Protein AF-A0A2V6E940-F1 (afdb_monomer)

Nearest PDB structures (foldseek):
  8vu3-assembly1_l  TM=6.406E-01  e=5.932E-01  Parathermosynechococcus lividus
  5zgh-assembly1_L  TM=7.128E-01  e=1.485E+00  Cyanidioschyzon merolae strain 10D
  7zqd-assembly1_L  TM=5.543E-01  e=6.857E-01  Chlamydomonas reinhardtii
  7blz-assembly1_L  TM=5.234E-01  e=1.059E+00  Cyanidioschyzon merolae strain 10D

pLDDT: mean 70.52, std 16.36, range [36.19, 97.75]

Structure (mmCIF, N/CA/C/O backbone):
data_AF-A0A2V6E940-F1
#
_entry.id   AF-A0A2V6E940-F1
#
loop_
_atom_site.group_PDB
_atom_site.id
_atom_site.type_symbol
_atom_site.label_atom_id
_atom_site.label_alt_id
_atom_site.label_comp_id
_atom_site.label_asym_id
_atom_site.label_entity_id
_atom_site.label_seq_id
_atom_site.pdbx_PDB_ins_code
_atom_site.Cartn_x
_atom_site.Cartn_y
_atom_site.Cartn_z
_atom_site.occupancy
_atom_site.B_iso_or_equiv
_atom_site.auth_seq_id
_atom_site.auth_comp_id
_atom_site.auth_asym_id
_atom_site.auth_atom_id
_atom_site.pdbx_PDB_model_num
ATOM 1 N N . MET A 1 1 ? 5.715 17.766 -41.470 1.00 53.88 1 MET A N 1
ATOM 2 C CA . MET A 1 1 ? 5.394 18.351 -40.141 1.00 53.88 1 MET A CA 1
ATOM 3 C C . MET A 1 1 ? 4.218 17.684 -39.409 1.00 53.88 1 MET A C 1
ATOM 5 O O . MET A 1 1 ? 4.345 17.467 -38.213 1.00 53.88 1 MET A O 1
ATOM 9 N N . ARG A 1 2 ? 3.107 17.299 -40.069 1.00 53.56 2 ARG A N 1
ATOM 10 C CA . ARG A 1 2 ? 1.956 16.628 -39.408 1.00 53.56 2 ARG A CA 1
ATOM 11 C C . ARG A 1 2 ? 2.288 15.274 -38.747 1.00 53.56 2 ARG A C 1
ATOM 13 O O . ARG A 1 2 ? 1.844 15.034 -37.634 1.00 53.56 2 ARG A O 1
ATOM 20 N N . LYS A 1 3 ? 3.136 14.450 -39.378 1.00 54.91 3 LYS A N 1
ATOM 21 C CA . LYS A 1 3 ? 3.554 13.127 -38.867 1.00 54.91 3 LYS A CA 1
ATOM 22 C C . LYS A 1 3 ? 4.390 13.210 -37.575 1.00 54.91 3 LYS A C 1
ATOM 24 O O . LYS A 1 3 ? 4.180 12.432 -36.661 1.00 54.91 3 LYS A O 1
ATOM 29 N N . CYS A 1 4 ? 5.265 14.213 -37.455 1.00 53.69 4 CYS A N 1
ATOM 30 C CA . CYS A 1 4 ? 6.071 14.439 -36.245 1.00 53.69 4 CYS A CA 1
ATOM 31 C C . CYS A 1 4 ? 5.208 14.928 -35.061 1.00 53.69 4 CYS A C 1
ATOM 33 O O . CYS A 1 4 ? 5.407 14.515 -33.925 1.00 53.69 4 CYS A O 1
ATOM 35 N N . ARG A 1 5 ? 4.175 15.740 -35.338 1.00 56.91 5 ARG A N 1
ATOM 36 C CA . ARG A 1 5 ? 3.211 16.213 -34.328 1.00 56.91 5 ARG A CA 1
ATOM 37 C C . ARG A 1 5 ? 2.299 15.091 -33.809 1.00 56.91 5 ARG A C 1
ATOM 39 O O . ARG A 1 5 ? 1.982 15.081 -32.626 1.00 56.91 5 ARG A O 1
ATOM 46 N N . SER A 1 6 ? 1.906 14.142 -34.664 1.00 65.56 6 SER A N 1
ATOM 47 C CA . SER A 1 6 ? 1.114 12.974 -34.246 1.00 65.56 6 SER A CA 1
ATOM 48 C C . SER A 1 6 ? 1.932 11.934 -33.475 1.00 65.56 6 SER A C 1
ATOM 50 O O . SER A 1 6 ? 1.409 11.324 -32.553 1.00 65.56 6 SER A O 1
ATOM 52 N N . GLU A 1 7 ? 3.207 11.736 -33.822 1.00 66.88 7 GLU A N 1
ATOM 53 C CA . GLU A 1 7 ? 4.133 10.869 -33.070 1.00 66.88 7 GLU A CA 1
ATOM 54 C C . GLU A 1 7 ? 4.393 11.425 -31.664 1.00 66.88 7 GLU A C 1
ATOM 56 O O . GLU A 1 7 ? 4.220 10.718 -30.675 1.00 66.88 7 GLU A O 1
ATOM 61 N N . PHE A 1 8 ? 4.706 12.720 -31.563 1.00 69.50 8 PHE 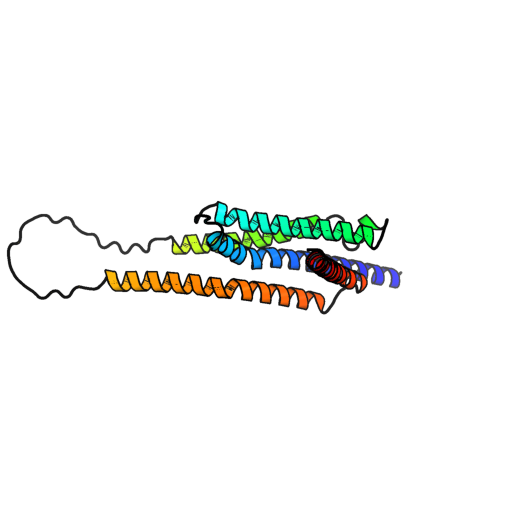A N 1
ATOM 62 C CA . PHE A 1 8 ? 4.928 13.392 -30.283 1.00 69.50 8 PHE A CA 1
ATOM 63 C C . PHE A 1 8 ? 3.680 13.380 -29.385 1.00 69.50 8 PHE A C 1
ATOM 65 O O . PHE A 1 8 ? 3.773 13.053 -28.206 1.00 69.50 8 PHE A O 1
ATOM 72 N N . GLY A 1 9 ? 2.499 13.661 -29.950 1.00 68.19 9 GLY A N 1
ATOM 73 C CA . GLY A 1 9 ? 1.236 13.609 -29.207 1.00 68.19 9 GLY A CA 1
ATOM 74 C C . GLY A 1 9 ? 0.896 12.208 -28.688 1.00 68.19 9 GLY A C 1
ATOM 75 O O . GLY A 1 9 ? 0.447 12.070 -27.554 1.00 68.19 9 GLY A O 1
ATOM 76 N N . ARG A 1 10 ? 1.168 11.160 -29.479 1.00 64.19 10 ARG A N 1
ATOM 77 C CA . ARG A 1 10 ? 1.011 9.766 -29.034 1.00 64.19 10 ARG A CA 1
ATOM 78 C C . ARG A 1 10 ? 1.988 9.404 -27.921 1.00 64.19 10 ARG A C 1
ATOM 80 O O . ARG A 1 10 ? 1.587 8.734 -26.978 1.00 64.19 10 ARG A O 1
ATOM 87 N N . LYS A 1 11 ? 3.233 9.879 -28.006 1.00 62.44 11 LYS A N 1
ATOM 88 C CA . LYS A 1 11 ? 4.261 9.622 -26.994 1.00 62.44 11 LYS A CA 1
ATOM 89 C C . LYS A 1 11 ? 3.909 10.268 -25.651 1.00 62.44 11 LYS A C 1
ATOM 91 O O . LYS A 1 11 ? 3.929 9.578 -24.643 1.00 62.44 11 LYS A O 1
ATOM 96 N N . ILE A 1 12 ? 3.497 11.540 -25.644 1.00 65.31 12 ILE A N 1
ATOM 97 C CA . ILE A 1 12 ? 3.041 12.212 -24.413 1.00 65.31 12 ILE A CA 1
ATOM 98 C C . ILE A 1 12 ? 1.833 11.495 -23.813 1.00 65.31 12 ILE A C 1
ATOM 100 O O . ILE A 1 12 ? 1.823 11.213 -22.622 1.00 65.31 12 ILE A O 1
ATOM 104 N N . PHE A 1 13 ? 0.838 11.153 -24.633 1.00 64.06 13 PHE A N 1
ATOM 105 C CA . PHE A 1 13 ? -0.342 10.446 -24.145 1.00 64.06 13 PHE A CA 1
ATOM 106 C C . PHE A 1 13 ? 0.001 9.071 -23.547 1.00 64.06 13 PHE A C 1
ATOM 108 O O . PHE A 1 13 ? -0.574 8.694 -22.531 1.00 64.06 13 PHE A O 1
ATOM 115 N N . SER A 1 14 ? 0.952 8.345 -24.143 1.00 60.09 14 SER A N 1
ATOM 116 C CA . SER A 1 14 ? 1.435 7.058 -23.629 1.00 60.09 14 SER A CA 1
ATOM 117 C C . SER A 1 14 ? 2.141 7.204 -22.279 1.00 60.09 14 SER A C 1
ATOM 119 O O . SER A 1 14 ? 1.769 6.516 -21.333 1.00 60.09 14 SER A O 1
ATOM 121 N N . ILE A 1 15 ? 3.083 8.148 -22.170 1.00 61.41 15 ILE A N 1
ATOM 122 C CA . ILE A 1 15 ? 3.846 8.419 -20.940 1.00 61.41 15 ILE A CA 1
ATOM 123 C C . ILE A 1 15 ? 2.903 8.837 -19.810 1.00 61.41 15 ILE A C 1
ATOM 125 O O . ILE A 1 15 ? 2.916 8.253 -18.732 1.00 61.41 15 ILE A O 1
ATOM 129 N N . SER A 1 16 ? 2.006 9.795 -20.070 1.00 61.38 16 SER A N 1
ATOM 130 C CA . SER A 1 16 ? 1.040 10.243 -19.064 1.00 61.38 16 SER A CA 1
ATOM 131 C C . SER A 1 16 ? 0.128 9.112 -18.601 1.00 61.38 16 SER A C 1
ATOM 133 O O . SER A 1 16 ? -0.222 9.048 -17.428 1.00 61.38 16 SER A O 1
ATOM 135 N N . ARG A 1 17 ? -0.265 8.203 -19.500 1.00 62.94 17 ARG A N 1
ATOM 136 C CA . ARG A 1 17 ? -1.082 7.050 -19.119 1.00 62.94 17 ARG A CA 1
ATOM 137 C C . ARG A 1 17 ? -0.317 6.022 -18.291 1.00 62.94 17 ARG A C 1
ATOM 139 O O . ARG A 1 17 ? -0.945 5.444 -17.409 1.00 62.94 17 ARG A O 1
ATOM 146 N N . ALA A 1 18 ? 0.965 5.795 -18.564 1.00 64.12 18 ALA A N 1
ATOM 147 C CA . ALA A 1 18 ? 1.796 4.880 -17.786 1.00 64.12 18 ALA A CA 1
ATOM 148 C C . ALA A 1 18 ? 1.941 5.390 -16.345 1.00 64.12 18 ALA A C 1
ATOM 150 O O . ALA A 1 18 ? 1.466 4.719 -15.433 1.00 64.12 18 ALA A O 1
ATOM 151 N N . ILE A 1 19 ? 2.392 6.640 -16.181 1.00 68.06 19 ILE A N 1
ATOM 152 C CA . ILE A 1 19 ? 2.565 7.306 -14.876 1.00 68.06 19 ILE A CA 1
ATOM 153 C C . ILE A 1 19 ? 1.259 7.314 -14.068 1.00 68.06 19 ILE A C 1
ATOM 155 O O . ILE A 1 19 ? 1.231 7.017 -12.881 1.00 68.06 19 ILE A O 1
ATOM 159 N N . ILE A 1 20 ? 0.121 7.626 -14.698 1.00 69.31 20 ILE A N 1
ATOM 160 C CA . ILE A 1 20 ? -1.170 7.638 -13.986 1.00 69.31 20 ILE A CA 1
ATOM 161 C C . ILE A 1 20 ? -1.561 6.234 -13.504 1.00 69.31 20 ILE A C 1
ATOM 163 O O . ILE A 1 20 ? -2.214 6.092 -12.468 1.00 69.31 20 ILE A O 1
ATOM 167 N N . THR A 1 21 ? -1.205 5.199 -14.262 1.00 72.81 21 THR A N 1
ATOM 168 C CA . THR A 1 21 ? -1.607 3.823 -13.961 1.00 72.81 21 THR A CA 1
ATOM 169 C C . THR A 1 21 ? -0.769 3.233 -12.825 1.00 72.81 21 THR A C 1
ATOM 171 O O . THR A 1 21 ? -1.349 2.619 -11.927 1.00 72.81 21 THR A O 1
ATOM 174 N N . THR A 1 22 ? 0.548 3.464 -12.820 1.00 75.00 22 THR A N 1
ATOM 175 C CA . THR A 1 22 ? 1.480 3.017 -11.765 1.00 75.00 22 THR A CA 1
ATOM 176 C C . THR A 1 22 ? 1.188 3.712 -10.437 1.00 75.00 22 THR A C 1
ATOM 178 O O . THR A 1 22 ? 0.908 3.043 -9.438 1.00 75.00 22 THR A O 1
ATOM 181 N N . VAL A 1 23 ? 1.039 5.040 -10.465 1.00 81.75 23 VAL A N 1
ATOM 182 C CA . VAL A 1 23 ? 0.648 5.846 -9.300 1.00 81.75 23 VAL A CA 1
ATOM 183 C C . VAL A 1 23 ? -0.659 5.334 -8.699 1.00 81.75 23 VAL A C 1
ATOM 185 O O . VAL A 1 23 ? -0.780 5.190 -7.481 1.00 81.75 23 VAL A O 1
ATOM 188 N N . PHE A 1 24 ? -1.659 5.018 -9.524 1.00 84.44 24 PHE A N 1
ATOM 189 C CA . PHE A 1 24 ? -2.925 4.494 -9.014 1.00 84.44 24 PHE A CA 1
ATOM 190 C C . PHE A 1 24 ? -2.777 3.080 -8.430 1.00 84.44 24 PHE A C 1
ATOM 192 O O . PHE A 1 24 ? -3.409 2.777 -7.416 1.00 84.44 24 PHE A O 1
ATOM 199 N N . ALA A 1 25 ? -1.937 2.225 -9.020 1.00 86.00 25 ALA A N 1
ATOM 200 C CA . ALA A 1 25 ? -1.650 0.893 -8.492 1.00 86.00 25 ALA A CA 1
ATOM 201 C C . ALA A 1 25 ? -1.008 0.954 -7.101 1.00 86.00 25 ALA A C 1
ATOM 203 O O . ALA A 1 25 ? -1.502 0.304 -6.176 1.00 86.00 25 ALA A O 1
ATOM 204 N N . HIS A 1 26 ? 0.001 1.806 -6.919 1.00 89.69 26 HIS A N 1
ATOM 205 C CA . HIS A 1 26 ? 0.641 2.037 -5.625 1.00 89.69 26 HIS A CA 1
ATOM 206 C C . HIS A 1 26 ? -0.310 2.661 -4.598 1.00 89.69 26 HIS A C 1
ATOM 208 O O . HIS A 1 26 ? -0.365 2.232 -3.441 1.00 89.69 26 HIS A O 1
ATOM 214 N N . GLY A 1 27 ? -1.147 3.607 -5.024 1.00 92.75 27 GLY A N 1
ATOM 215 C CA . GLY A 1 27 ? -2.193 4.178 -4.176 1.00 92.75 27 GLY A CA 1
ATOM 216 C C . GLY A 1 27 ? -3.204 3.127 -3.708 1.00 92.75 27 GLY A C 1
ATOM 217 O O . GLY A 1 27 ? -3.540 3.067 -2.522 1.00 92.75 27 GLY A O 1
ATOM 218 N N . ALA A 1 28 ? -3.652 2.250 -4.612 1.00 89.62 28 ALA A N 1
ATOM 219 C CA . ALA A 1 28 ? -4.548 1.140 -4.297 1.00 89.62 28 ALA A CA 1
ATOM 220 C C . ALA A 1 28 ? -3.881 0.101 -3.382 1.00 89.62 28 ALA A C 1
ATOM 222 O O . ALA A 1 28 ? -4.521 -0.365 -2.439 1.00 89.62 28 ALA A O 1
ATOM 223 N N . PHE A 1 29 ? -2.602 -0.216 -3.606 1.00 91.06 29 PHE A N 1
ATOM 224 C CA . PHE A 1 29 ? -1.786 -1.056 -2.725 1.00 91.06 29 PHE A CA 1
ATOM 225 C C . PHE A 1 29 ? -1.789 -0.512 -1.293 1.00 91.06 29 PHE A C 1
ATOM 227 O O . PHE A 1 29 ? -2.167 -1.221 -0.355 1.00 91.06 29 PHE A O 1
ATOM 234 N N . GLY A 1 30 ? -1.457 0.772 -1.128 1.00 93.38 30 GLY A N 1
ATOM 235 C CA . GLY A 1 30 ? -1.446 1.416 0.180 1.00 93.38 30 GLY A CA 1
ATOM 236 C C . GLY A 1 30 ? -2.827 1.451 0.836 1.00 93.38 30 GLY A C 1
ATOM 237 O O . GLY A 1 30 ? -2.975 1.104 2.009 1.00 93.38 30 GLY A O 1
ATOM 238 N N . PHE A 1 31 ? -3.861 1.824 0.081 1.00 94.12 31 PHE A N 1
ATOM 239 C CA . PHE A 1 31 ? -5.222 1.943 0.600 1.00 94.12 31 PHE A CA 1
ATOM 240 C C . PHE A 1 31 ? -5.821 0.592 1.009 1.00 94.12 31 PHE A C 1
ATOM 242 O O . PHE A 1 31 ? -6.327 0.450 2.122 1.00 94.12 31 PHE A O 1
ATOM 249 N N . LEU A 1 32 ? -5.756 -0.417 0.139 1.00 90.38 32 LEU A N 1
ATOM 250 C CA . LEU A 1 32 ? -6.413 -1.705 0.368 1.00 90.38 32 LEU A CA 1
ATOM 251 C C . LEU A 1 32 ? -5.712 -2.537 1.447 1.00 90.38 32 LEU A C 1
ATOM 253 O O . LEU A 1 32 ? -6.389 -3.239 2.201 1.00 90.38 32 LEU A O 1
ATOM 257 N N . LEU A 1 33 ? -4.380 -2.453 1.558 1.00 90.19 33 LEU A N 1
ATOM 258 C CA . LEU A 1 33 ? -3.619 -3.301 2.480 1.00 90.19 33 LEU A CA 1
ATOM 259 C C . LEU A 1 33 ? -3.383 -2.690 3.867 1.00 90.19 33 LEU A C 1
ATOM 261 O O . LEU A 1 33 ? -3.118 -3.434 4.813 1.00 90.19 33 LEU A O 1
ATOM 265 N N . ALA A 1 34 ? -3.550 -1.378 4.055 1.00 92.62 34 ALA A N 1
ATOM 266 C CA . ALA A 1 34 ? -3.302 -0.749 5.357 1.00 92.62 34 ALA A CA 1
ATOM 267 C C . ALA A 1 34 ? -4.206 -1.293 6.476 1.00 92.62 34 ALA A C 1
ATOM 269 O O . ALA A 1 34 ? -3.735 -1.563 7.585 1.00 92.62 34 ALA A O 1
ATOM 270 N N . PHE A 1 35 ? -5.498 -1.498 6.200 1.00 90.12 35 PHE A N 1
ATOM 271 C CA . PHE A 1 35 ? -6.427 -2.068 7.179 1.00 90.12 35 PHE A CA 1
ATOM 272 C C . PHE A 1 35 ? -6.096 -3.519 7.563 1.00 90.12 35 PHE A C 1
ATOM 274 O O . PHE A 1 35 ? -5.975 -3.794 8.761 1.00 90.12 35 PHE A O 1
ATOM 281 N N . PRO A 1 36 ? -5.923 -4.464 6.621 1.00 87.81 36 PRO A N 1
ATOM 282 C CA . PRO A 1 36 ? -5.628 -5.836 7.002 1.00 87.81 36 PRO A CA 1
ATOM 283 C C . PRO A 1 36 ? -4.244 -5.993 7.650 1.00 87.81 36 PRO A C 1
ATOM 285 O O . PRO A 1 36 ? -4.117 -6.791 8.577 1.00 87.81 36 PRO A O 1
ATOM 288 N N . ILE A 1 37 ? -3.235 -5.202 7.256 1.00 88.75 37 ILE A N 1
ATOM 289 C CA . ILE A 1 37 ? -1.936 -5.167 7.953 1.00 88.75 37 ILE A CA 1
ATOM 290 C C . ILE A 1 37 ? -2.124 -4.702 9.400 1.00 88.75 37 ILE A C 1
ATOM 292 O O . ILE A 1 37 ? -1.605 -5.328 10.326 1.00 88.75 37 ILE A O 1
ATOM 296 N N . ARG A 1 38 ? -2.911 -3.642 9.626 1.00 88.94 38 ARG A N 1
ATOM 297 C CA . ARG A 1 38 ? -3.250 -3.178 10.978 1.00 88.94 38 ARG A CA 1
ATOM 298 C C . ARG A 1 38 ? -3.894 -4.271 11.818 1.00 88.94 38 ARG A C 1
ATOM 300 O O . ARG A 1 38 ? -3.523 -4.453 12.975 1.00 88.94 38 ARG A O 1
ATOM 307 N N . GLU A 1 39 ? -4.858 -4.982 11.253 1.00 87.25 39 GLU A N 1
ATOM 308 C CA . GLU A 1 39 ? -5.543 -6.063 11.952 1.00 87.25 39 GLU A CA 1
ATOM 309 C C . GLU A 1 39 ? -4.588 -7.220 12.277 1.00 87.25 39 GLU A C 1
ATOM 311 O O . GLU A 1 39 ? -4.613 -7.748 13.389 1.00 87.25 39 GLU A O 1
ATOM 316 N N . LEU A 1 40 ? -3.698 -7.577 11.347 1.00 85.19 40 LEU A N 1
ATOM 317 C CA . LEU A 1 40 ? -2.673 -8.595 11.565 1.00 85.19 40 LEU A CA 1
ATOM 318 C C . LEU A 1 40 ? -1.750 -8.214 12.729 1.00 85.19 40 LEU A C 1
ATOM 320 O O . LEU A 1 40 ? -1.511 -9.027 13.623 1.00 85.19 40 LEU A O 1
ATOM 324 N N . LEU A 1 41 ? -1.295 -6.961 12.769 1.00 87.06 41 LEU A N 1
ATOM 325 C CA . LEU A 1 41 ? -0.472 -6.447 13.862 1.00 87.06 41 LEU A CA 1
ATOM 326 C C . LEU A 1 41 ? -1.208 -6.531 15.206 1.00 87.06 41 LEU A C 1
ATOM 328 O O . LEU A 1 41 ? -0.658 -7.048 16.181 1.00 87.06 41 LEU A O 1
ATOM 332 N N . LEU A 1 42 ? -2.467 -6.098 15.265 1.00 85.19 42 LEU A N 1
ATOM 333 C CA . LEU A 1 42 ? -3.264 -6.177 16.493 1.00 85.19 42 LEU A CA 1
ATOM 334 C C . LEU A 1 42 ? -3.487 -7.625 16.966 1.00 85.19 42 LEU A C 1
ATOM 336 O O . LEU A 1 42 ? -3.585 -7.857 18.170 1.00 85.19 42 LEU A O 1
ATOM 340 N N . ARG A 1 43 ? -3.553 -8.594 16.044 1.00 80.00 43 ARG A N 1
ATOM 341 C CA . ARG A 1 43 ? -3.775 -10.015 16.361 1.00 80.00 43 ARG A CA 1
ATOM 342 C C . ARG A 1 43 ? -2.515 -10.753 16.792 1.00 80.00 43 ARG A C 1
ATOM 344 O O . ARG A 1 43 ? -2.577 -11.537 17.732 1.00 80.00 43 ARG A O 1
ATOM 351 N N . PHE A 1 44 ? -1.401 -10.533 16.100 1.00 77.75 44 PHE A N 1
ATOM 352 C CA . PHE A 1 44 ? -0.210 -11.377 16.238 1.00 77.75 44 PHE A CA 1
ATOM 353 C C . PHE A 1 44 ? 0.929 -10.721 17.010 1.00 77.75 44 PHE A C 1
ATOM 355 O O . PHE A 1 44 ? 1.707 -11.421 17.648 1.00 77.75 44 PHE A O 1
ATOM 362 N N . SER A 1 45 ? 1.033 -9.390 16.987 1.00 73.38 45 SER A N 1
ATOM 363 C CA . SER A 1 45 ? 2.182 -8.686 17.579 1.00 73.38 45 SER A CA 1
ATOM 364 C C . SER A 1 45 ? 1.915 -8.110 18.974 1.00 73.38 45 SER A C 1
ATOM 366 O O . SER A 1 45 ? 2.765 -7.427 19.536 1.00 73.38 45 SER A O 1
ATOM 368 N N . GLY A 1 46 ? 0.735 -8.370 19.554 1.00 73.19 46 GLY A N 1
ATOM 369 C CA . GLY A 1 46 ? 0.371 -7.895 20.898 1.00 73.19 46 GLY A CA 1
ATOM 370 C C . GLY A 1 46 ? 0.258 -6.369 21.017 1.00 73.19 46 GLY A C 1
ATOM 371 O O . GLY A 1 46 ? 0.205 -5.827 22.123 1.00 73.19 46 GLY A O 1
ATOM 372 N N . ILE A 1 47 ? 0.228 -5.660 19.886 1.00 82.00 47 ILE A N 1
ATOM 373 C CA . ILE A 1 47 ? 0.170 -4.202 19.847 1.00 82.00 47 ILE A CA 1
ATOM 374 C C . ILE A 1 47 ? -1.186 -3.742 20.367 1.00 82.00 47 ILE A C 1
ATOM 376 O O . ILE A 1 47 ? -2.242 -4.151 19.888 1.00 82.00 47 ILE A O 1
ATOM 380 N N . ARG A 1 48 ? -1.158 -2.863 21.370 1.00 78.81 48 ARG A N 1
ATOM 381 C CA . ARG A 1 48 ? -2.378 -2.290 21.942 1.00 78.81 48 ARG A CA 1
ATOM 382 C C . ARG A 1 48 ? -3.015 -1.300 20.968 1.00 78.81 48 ARG A C 1
ATOM 384 O O . ARG A 1 48 ? -2.331 -0.636 20.186 1.00 78.81 48 ARG A O 1
ATOM 391 N N . ARG A 1 49 ? -4.340 -1.151 21.063 1.00 78.94 49 ARG A N 1
ATOM 392 C CA . ARG A 1 49 ? -5.084 -0.103 20.352 1.00 78.94 49 ARG A CA 1
ATOM 393 C C . ARG A 1 49 ? -4.560 1.264 20.805 1.00 78.94 49 ARG A C 1
ATOM 395 O O . ARG A 1 49 ? -4.734 1.648 21.954 1.00 78.94 49 ARG A O 1
ATOM 402 N N . GLY A 1 50 ? -3.865 1.953 19.906 1.00 83.62 50 GLY A N 1
ATOM 403 C CA . GLY A 1 50 ? -3.154 3.205 20.172 1.00 83.62 50 GLY A CA 1
ATOM 404 C C . GLY A 1 50 ? -2.453 3.716 18.914 1.00 83.62 50 GLY A C 1
ATOM 405 O O . GLY A 1 50 ? -2.620 3.137 17.840 1.00 83.62 50 GLY A O 1
ATOM 406 N N . VAL A 1 51 ? -1.654 4.779 19.032 1.00 88.06 51 VAL A N 1
ATOM 407 C CA . VAL A 1 51 ? -0.996 5.448 17.886 1.00 88.06 51 VAL A CA 1
ATOM 408 C C . VAL A 1 51 ? -0.172 4.470 17.036 1.00 88.06 51 VAL A C 1
ATOM 410 O O . VAL A 1 51 ? -0.266 4.483 15.812 1.00 88.06 51 VAL A O 1
ATOM 413 N N . TRP A 1 52 ? 0.538 3.539 17.675 1.00 89.25 52 TRP A N 1
ATOM 414 C CA . TRP A 1 52 ? 1.344 2.517 16.995 1.00 89.25 52 TRP A CA 1
ATOM 415 C C . TRP A 1 52 ? 0.533 1.565 16.112 1.00 89.25 52 TRP A C 1
ATOM 417 O O . TRP A 1 52 ? 1.032 1.118 15.084 1.00 89.25 52 TRP A O 1
ATOM 427 N N . SER A 1 53 ? -0.740 1.323 16.445 1.00 88.69 53 SER A N 1
ATOM 428 C CA . SER A 1 53 ? -1.633 0.536 15.584 1.00 88.69 53 SER A CA 1
ATOM 429 C C . SER A 1 53 ? -1.955 1.238 14.261 1.00 88.69 53 SER A C 1
ATOM 431 O O . SER A 1 53 ? -2.404 0.587 13.329 1.00 88.69 53 SER A O 1
ATOM 433 N N . PHE A 1 54 ? -1.749 2.552 14.164 1.00 91.19 54 PHE A N 1
ATOM 434 C CA . PHE A 1 54 ? -1.961 3.324 12.938 1.00 91.19 54 PHE A CA 1
ATOM 435 C C . PHE A 1 54 ? -0.645 3.631 12.219 1.00 91.19 54 PHE A C 1
ATOM 437 O O . PHE A 1 54 ? -0.609 3.604 10.995 1.00 91.19 54 PHE A O 1
ATOM 444 N N . ALA A 1 55 ? 0.436 3.873 12.965 1.00 93.62 55 ALA A N 1
ATOM 445 C CA . ALA A 1 55 ? 1.734 4.220 12.391 1.00 93.62 55 ALA A CA 1
ATOM 446 C C . ALA A 1 55 ? 2.427 3.036 11.693 1.00 93.62 55 ALA A C 1
ATOM 448 O O . ALA A 1 55 ? 3.004 3.201 10.622 1.00 93.62 55 ALA A O 1
ATOM 449 N N . LEU A 1 56 ? 2.365 1.833 12.272 1.00 93.19 56 LEU A N 1
ATOM 450 C CA . LEU A 1 56 ? 3.100 0.678 11.745 1.00 93.19 56 LEU A CA 1
ATOM 451 C C . LEU A 1 56 ? 2.598 0.158 10.390 1.00 93.19 56 LEU A C 1
ATOM 453 O O . LEU A 1 56 ? 3.445 -0.131 9.552 1.00 93.19 56 LEU A O 1
ATOM 457 N N . PRO A 1 57 ? 1.283 0.066 10.113 1.00 93.94 57 PRO A N 1
ATOM 458 C CA . PRO A 1 57 ? 0.806 -0.292 8.777 1.00 93.94 57 PRO A CA 1
ATOM 459 C C . PRO A 1 57 ? 1.328 0.649 7.690 1.00 93.94 57 PRO A C 1
ATOM 461 O O . PRO A 1 57 ? 1.775 0.188 6.647 1.00 93.94 57 PRO A O 1
ATOM 464 N N . VAL A 1 58 ? 1.321 1.957 7.967 1.00 96.81 58 VAL A N 1
ATOM 465 C CA . VAL A 1 58 ? 1.833 2.992 7.057 1.00 96.81 58 VAL A CA 1
ATOM 466 C C . VAL A 1 58 ? 3.335 2.810 6.829 1.00 96.81 58 VAL A C 1
ATOM 468 O O . VAL A 1 58 ? 3.787 2.810 5.689 1.00 96.81 58 VAL A O 1
ATOM 471 N N . ALA A 1 59 ? 4.103 2.587 7.900 1.00 96.31 59 ALA A N 1
ATOM 472 C CA . ALA A 1 59 ? 5.542 2.356 7.808 1.00 96.31 59 ALA A CA 1
ATOM 473 C C . ALA A 1 59 ? 5.887 1.078 7.024 1.00 96.31 59 ALA A C 1
ATOM 475 O O . ALA A 1 59 ? 6.797 1.098 6.202 1.00 96.31 59 ALA A O 1
ATOM 476 N N . ILE A 1 60 ? 5.151 -0.018 7.246 1.00 93.69 60 ILE A N 1
ATOM 477 C CA . ILE A 1 60 ? 5.339 -1.283 6.522 1.00 93.69 60 ILE A CA 1
ATOM 478 C C . ILE A 1 60 ? 5.039 -1.098 5.035 1.00 93.69 60 ILE A C 1
ATOM 480 O O . ILE A 1 60 ? 5.831 -1.530 4.206 1.00 93.69 60 ILE A O 1
ATOM 484 N N . ILE A 1 61 ? 3.929 -0.444 4.688 1.00 95.88 61 ILE A N 1
ATOM 485 C CA . ILE A 1 61 ? 3.562 -0.186 3.289 1.00 95.88 61 ILE A CA 1
ATOM 486 C C . ILE A 1 61 ? 4.625 0.656 2.593 1.00 95.88 61 ILE A C 1
ATOM 488 O O . ILE A 1 61 ? 5.058 0.295 1.503 1.00 95.88 61 ILE A O 1
ATOM 492 N N . LEU A 1 62 ? 5.073 1.740 3.232 1.00 95.44 62 LEU A N 1
ATOM 493 C CA . LEU A 1 62 ? 6.111 2.600 2.673 1.00 95.44 62 LEU A CA 1
ATOM 494 C C . LEU A 1 62 ? 7.431 1.838 2.487 1.00 95.44 62 LEU A C 1
ATOM 496 O O . LEU A 1 62 ? 8.068 1.970 1.449 1.00 95.44 62 LEU A O 1
ATOM 500 N N . ALA A 1 63 ? 7.818 1.010 3.461 1.00 94.00 63 ALA A N 1
ATOM 501 C CA . ALA A 1 63 ? 9.021 0.190 3.363 1.00 94.00 63 ALA A CA 1
ATOM 502 C C . ALA A 1 63 ? 8.924 -0.841 2.229 1.00 94.00 63 ALA A C 1
ATOM 504 O O . ALA A 1 63 ? 9.861 -0.971 1.451 1.00 94.00 63 ALA A O 1
ATOM 505 N N . VAL A 1 64 ? 7.794 -1.545 2.104 1.00 90.88 64 VAL A N 1
ATOM 506 C CA . VAL A 1 64 ? 7.583 -2.533 1.033 1.00 90.88 64 VAL A CA 1
ATOM 507 C C . VAL A 1 64 ? 7.560 -1.862 -0.340 1.00 90.88 64 VAL A C 1
ATOM 509 O O . VAL A 1 64 ? 8.186 -2.381 -1.258 1.00 90.88 64 VAL A O 1
ATOM 512 N N . SER A 1 65 ? 6.902 -0.705 -0.471 1.00 92.50 65 SER A N 1
ATOM 513 C CA . SER A 1 65 ? 6.904 0.085 -1.708 1.00 92.50 65 SER A CA 1
ATOM 514 C C . SER A 1 65 ? 8.321 0.530 -2.073 1.00 92.50 65 SER A C 1
ATOM 516 O O . SER A 1 65 ? 8.770 0.248 -3.173 1.00 92.50 65 SER A O 1
ATOM 518 N N . GLY A 1 66 ? 9.089 1.096 -1.137 1.00 89.56 66 GLY A N 1
ATOM 519 C CA . GLY A 1 66 ? 10.482 1.468 -1.409 1.00 89.56 66 GLY A CA 1
ATOM 520 C C . GLY A 1 66 ? 11.387 0.273 -1.729 1.00 89.56 66 GLY A C 1
ATOM 521 O O . GLY A 1 66 ? 12.267 0.373 -2.580 1.00 89.56 66 GLY A O 1
ATOM 522 N N . CYS A 1 67 ? 11.172 -0.883 -1.093 1.00 87.81 67 CYS A N 1
ATOM 523 C CA . CYS A 1 67 ? 11.879 -2.110 -1.459 1.00 87.81 67 CYS A CA 1
ATOM 524 C C . CYS A 1 67 ? 11.552 -2.554 -2.887 1.00 87.81 67 CYS A C 1
ATOM 526 O O . CYS A 1 67 ? 12.457 -3.017 -3.573 1.00 87.81 67 CY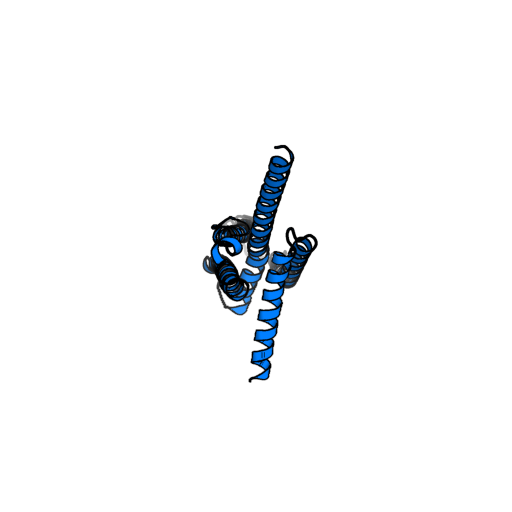S A O 1
ATOM 528 N N . PHE A 1 68 ? 10.298 -2.426 -3.328 1.00 84.62 68 PHE A N 1
ATOM 529 C CA . PHE A 1 68 ? 9.900 -2.754 -4.695 1.00 84.62 68 PHE A CA 1
ATOM 530 C C . PHE A 1 68 ? 10.669 -1.899 -5.710 1.00 84.62 68 PHE A C 1
ATOM 532 O O . PHE A 1 68 ? 11.362 -2.471 -6.549 1.00 84.62 68 PHE A O 1
ATOM 539 N N . GLU A 1 69 ? 10.685 -0.576 -5.526 1.00 86.56 69 GLU A N 1
ATOM 540 C CA . GLU A 1 69 ? 11.432 0.363 -6.382 1.00 86.56 69 GLU A CA 1
ATOM 541 C C . GLU A 1 69 ? 12.935 0.051 -6.435 1.00 86.56 69 GLU A C 1
ATOM 543 O O . GLU A 1 69 ? 13.574 0.071 -7.487 1.00 86.56 69 GLU A O 1
ATOM 548 N N . ILE A 1 70 ? 13.534 -0.296 -5.290 1.00 85.12 70 ILE A N 1
ATOM 549 C CA . ILE A 1 70 ? 14.950 -0.678 -5.238 1.00 85.12 70 ILE A CA 1
ATOM 550 C C . ILE A 1 70 ? 15.190 -1.967 -6.029 1.00 85.12 70 ILE A C 1
ATOM 552 O O . ILE A 1 70 ? 16.159 -2.047 -6.784 1.00 85.12 70 ILE A O 1
ATOM 556 N N . ILE A 1 71 ? 14.342 -2.985 -5.871 1.00 82.25 71 ILE A N 1
ATOM 557 C CA . ILE A 1 71 ? 14.507 -4.254 -6.592 1.00 82.25 71 ILE A CA 1
ATOM 558 C C . ILE A 1 71 ? 14.315 -4.029 -8.093 1.00 82.25 71 ILE A C 1
ATOM 560 O O . ILE A 1 71 ? 15.109 -4.543 -8.881 1.00 82.25 71 ILE A O 1
ATOM 564 N N . GLU A 1 72 ? 13.317 -3.243 -8.492 1.00 78.25 72 GLU A N 1
ATOM 565 C CA . GLU A 1 72 ? 13.120 -2.857 -9.886 1.00 78.25 72 GLU A CA 1
ATOM 566 C C . GLU A 1 72 ? 14.356 -2.151 -10.438 1.00 78.25 72 GLU A C 1
ATOM 568 O O . GLU A 1 72 ? 14.838 -2.512 -11.515 1.00 78.25 72 GLU A O 1
ATOM 573 N N . SER A 1 73 ? 14.962 -1.260 -9.646 1.00 77.69 73 SER A N 1
ATOM 574 C CA . SER A 1 73 ? 16.172 -0.563 -10.067 1.00 77.69 73 SER A CA 1
ATOM 575 C C . SER A 1 73 ? 17.360 -1.491 -10.330 1.00 77.69 73 SER A C 1
ATOM 577 O O . SER A 1 73 ? 18.060 -1.356 -11.337 1.00 77.69 73 SER A O 1
ATOM 579 N N . ILE A 1 74 ? 17.532 -2.500 -9.475 1.00 80.00 74 ILE A N 1
ATOM 580 C CA . ILE A 1 74 ? 18.575 -3.520 -9.611 1.00 80.00 74 ILE A CA 1
ATOM 581 C C . ILE A 1 74 ? 18.304 -4.399 -10.838 1.00 80.00 74 ILE A C 1
ATOM 583 O O . ILE A 1 74 ? 19.219 -4.698 -11.608 1.00 80.00 74 ILE A O 1
ATOM 587 N N . VAL A 1 75 ? 17.054 -4.821 -11.049 1.00 76.88 75 VAL A N 1
ATOM 588 C CA . VAL A 1 75 ? 16.686 -5.663 -12.197 1.00 76.88 75 VAL A CA 1
ATOM 589 C C . VAL A 1 75 ? 16.855 -4.905 -13.512 1.00 76.88 75 VAL A C 1
ATOM 591 O O . VAL A 1 75 ? 17.391 -5.473 -14.467 1.00 76.88 75 VAL A O 1
ATOM 594 N N . ALA A 1 76 ? 16.474 -3.630 -13.560 1.00 75.12 76 ALA A N 1
ATOM 595 C CA . ALA A 1 76 ? 16.686 -2.775 -14.721 1.00 75.12 76 ALA A CA 1
ATOM 596 C C . ALA A 1 76 ? 18.178 -2.667 -15.084 1.00 75.12 76 ALA A C 1
ATOM 598 O O . ALA A 1 76 ? 18.536 -2.806 -16.257 1.00 75.12 76 ALA A O 1
ATOM 599 N N . GLU A 1 77 ? 19.064 -2.503 -14.093 1.00 77.06 77 GLU A N 1
ATOM 600 C CA . GLU A 1 77 ? 20.514 -2.445 -14.320 1.00 77.06 77 GLU A CA 1
ATOM 601 C C . GLU A 1 77 ? 21.089 -3.772 -14.849 1.00 77.06 77 GLU A C 1
ATOM 603 O O . GLU A 1 77 ? 21.946 -3.765 -15.735 1.00 77.06 77 GLU A O 1
ATOM 608 N N . ILE A 1 78 ? 20.581 -4.913 -14.371 1.00 77.75 78 ILE A N 1
ATOM 609 C CA . ILE A 1 78 ? 21.009 -6.245 -14.826 1.00 77.75 78 ILE A CA 1
ATOM 610 C C . ILE A 1 78 ? 20.537 -6.529 -16.259 1.00 77.75 78 ILE A C 1
ATOM 612 O O . ILE A 1 78 ? 21.298 -7.065 -17.069 1.00 77.75 78 ILE A O 1
ATOM 616 N N . VAL A 1 79 ? 19.277 -6.214 -16.577 1.00 71.88 79 VAL A N 1
ATOM 617 C CA . VAL A 1 79 ? 18.655 -6.590 -17.858 1.00 71.88 79 VAL A CA 1
ATOM 618 C C . VAL A 1 79 ? 19.016 -5.614 -18.981 1.00 71.88 79 VAL A C 1
ATOM 620 O O . VAL A 1 79 ? 19.155 -6.031 -20.134 1.00 71.88 79 VAL A O 1
ATOM 623 N N . ALA A 1 80 ? 19.216 -4.331 -18.668 1.00 70.06 80 ALA A N 1
ATOM 624 C CA . ALA A 1 80 ? 19.582 -3.302 -19.639 1.00 70.06 80 ALA A CA 1
ATOM 625 C C . ALA A 1 80 ? 20.753 -2.422 -19.145 1.00 70.06 80 ALA A C 1
ATOM 627 O O . ALA A 1 80 ? 20.565 -1.228 -18.871 1.00 70.06 80 ALA A O 1
ATOM 628 N N . PRO A 1 81 ? 21.988 -2.966 -19.099 1.00 69.62 81 PRO A N 1
ATOM 629 C CA . PRO A 1 81 ? 23.152 -2.251 -18.581 1.00 69.62 81 PRO A CA 1
ATOM 630 C C . PRO A 1 81 ? 23.389 -0.925 -19.315 1.00 69.62 81 PRO A C 1
ATOM 632 O O . PRO A 1 81 ? 23.373 -0.865 -20.547 1.00 69.62 81 PRO A O 1
ATOM 635 N N . GLY A 1 82 ? 23.613 0.154 -18.563 1.00 67.75 82 GLY A N 1
ATOM 636 C CA . GLY A 1 82 ? 23.918 1.479 -19.117 1.00 67.75 82 GLY A CA 1
ATOM 637 C C . GLY A 1 82 ? 22.723 2.262 -19.680 1.00 67.75 82 GLY A C 1
ATOM 638 O O . GLY A 1 82 ? 22.909 3.395 -20.117 1.00 67.75 82 GLY A O 1
ATOM 639 N N . LYS A 1 83 ? 21.497 1.714 -19.641 1.00 60.16 83 LYS A N 1
ATOM 640 C CA . LYS A 1 83 ? 20.255 2.448 -19.969 1.00 60.16 83 LYS A CA 1
ATOM 641 C C . LYS A 1 83 ? 19.507 2.979 -18.743 1.00 60.16 83 LYS A C 1
ATOM 643 O O . LYS A 1 83 ? 18.441 3.565 -18.912 1.00 60.16 83 LYS A O 1
ATOM 648 N N . GLY A 1 84 ? 20.101 2.824 -17.555 1.00 55.75 84 GLY A N 1
ATOM 649 C CA . GLY A 1 84 ? 19.543 3.104 -16.228 1.00 55.75 84 GLY A CA 1
ATOM 650 C C . GLY A 1 84 ? 18.519 4.233 -16.199 1.00 55.75 84 GLY A C 1
ATOM 651 O O . GLY A 1 84 ? 17.344 3.951 -16.102 1.00 55.75 84 GLY A O 1
ATOM 652 N N . VAL A 1 85 ? 18.911 5.496 -16.363 1.00 55.91 85 VAL A N 1
ATOM 653 C CA . VAL A 1 85 ? 17.990 6.645 -16.189 1.00 55.91 85 VAL A CA 1
ATOM 654 C C . VAL A 1 85 ? 16.832 6.678 -17.204 1.00 55.91 85 VAL A C 1
ATOM 656 O O . VAL A 1 85 ? 15.750 7.155 -16.891 1.00 55.91 85 VAL A O 1
ATOM 659 N N . GLN A 1 86 ? 17.016 6.138 -18.415 1.00 57.50 86 GLN A N 1
ATOM 660 C CA . GLN A 1 86 ? 15.941 6.077 -19.420 1.00 57.50 86 GLN A CA 1
ATOM 661 C C . GLN A 1 86 ? 14.931 4.953 -19.157 1.00 57.50 86 GLN A C 1
ATOM 663 O O . GLN A 1 86 ? 13.859 4.959 -19.762 1.00 57.50 86 GLN A O 1
ATOM 668 N N . TRP A 1 87 ? 15.290 3.992 -18.305 1.00 56.62 87 TRP A N 1
ATOM 669 C CA . TRP A 1 87 ? 14.485 2.817 -17.970 1.00 56.62 87 TRP A CA 1
ATOM 670 C C . TRP A 1 87 ? 13.935 2.882 -16.532 1.00 56.62 87 TRP A C 1
ATOM 672 O O . TRP A 1 87 ? 12.784 2.543 -16.320 1.00 56.62 87 TRP A O 1
ATOM 682 N N . LEU A 1 88 ? 14.731 3.389 -15.583 1.00 56.59 88 LEU A N 1
ATOM 683 C CA . LEU A 1 88 ? 14.430 3.610 -14.156 1.00 56.59 88 LEU A CA 1
ATOM 684 C C . LEU A 1 88 ? 13.416 4.726 -13.897 1.00 56.59 88 LEU A C 1
ATOM 686 O O . LEU A 1 88 ? 12.909 4.840 -12.791 1.00 56.59 88 LEU A O 1
ATOM 690 N N . GLY A 1 89 ? 13.197 5.593 -14.882 1.00 57.31 89 GLY A N 1
ATOM 691 C CA . GLY A 1 89 ? 12.243 6.685 -14.795 1.00 57.31 89 GLY A CA 1
ATOM 692 C C . GLY A 1 89 ? 11.213 6.572 -15.899 1.00 57.31 89 GLY A C 1
ATOM 693 O O . GLY A 1 89 ? 11.321 7.307 -16.882 1.00 57.31 89 GLY A O 1
ATOM 694 N N . GLY A 1 90 ? 10.315 5.588 -15.793 1.00 55.28 90 GLY A N 1
ATOM 695 C CA . GLY A 1 90 ? 9.371 5.115 -16.810 1.00 55.28 90 GLY A CA 1
ATOM 696 C C . GLY A 1 90 ? 9.171 6.060 -17.998 1.00 55.28 90 GLY A C 1
ATOM 697 O O . GLY A 1 90 ? 8.354 6.978 -17.974 1.00 55.28 90 GLY A O 1
ATOM 698 N N . GLN A 1 91 ? 9.929 5.838 -19.077 1.00 55.94 91 GLN A N 1
ATOM 699 C CA . GLN A 1 91 ? 9.782 6.561 -20.349 1.00 55.94 91 GLN A CA 1
ATOM 700 C C . GLN A 1 91 ? 10.104 8.080 -20.321 1.00 55.94 91 GLN A C 1
ATOM 702 O O . GLN A 1 91 ? 9.720 8.805 -21.247 1.00 55.94 91 GLN A O 1
ATOM 707 N N . GLY A 1 92 ? 10.869 8.557 -19.332 1.00 63.25 92 GLY A N 1
ATOM 708 C CA . GLY A 1 92 ? 11.371 9.934 -19.215 1.00 63.25 92 GLY A CA 1
ATOM 709 C C . GLY A 1 92 ? 10.990 10.679 -17.928 1.00 63.25 92 GLY A C 1
ATOM 710 O O . GLY A 1 92 ? 11.192 11.893 -17.887 1.00 63.25 92 GLY A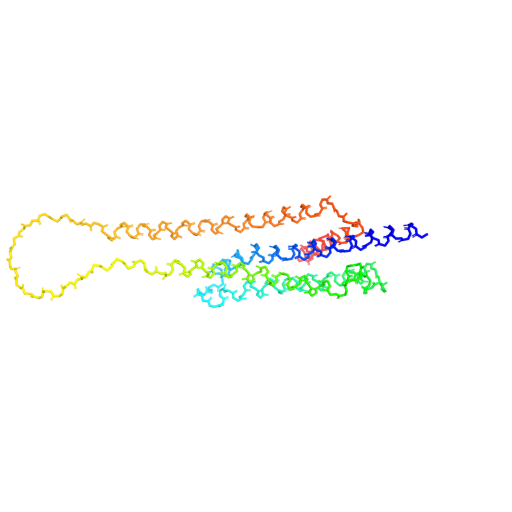 O 1
ATOM 711 N N . ASP A 1 93 ? 10.441 9.996 -16.920 1.00 70.94 93 ASP A N 1
ATOM 712 C CA . ASP A 1 93 ? 10.130 10.552 -15.598 1.00 70.94 93 ASP A CA 1
ATOM 713 C C . ASP A 1 93 ? 11.104 10.042 -14.528 1.00 70.94 93 ASP A C 1
ATOM 715 O O . ASP A 1 93 ? 10.912 8.987 -13.943 1.00 70.94 93 ASP A O 1
ATOM 719 N N . GLU A 1 94 ? 12.143 10.814 -14.224 1.00 75.00 94 GLU A N 1
ATOM 720 C CA . GLU A 1 94 ? 13.128 10.469 -13.185 1.00 75.00 94 GLU A CA 1
ATOM 721 C C . GLU A 1 94 ? 12.537 10.377 -11.763 1.00 75.00 94 GLU A C 1
ATOM 723 O O . GLU A 1 94 ? 13.227 9.915 -10.854 1.00 75.00 94 GLU A O 1
ATOM 728 N N . TRP A 1 95 ? 11.294 10.833 -11.560 1.00 79.00 95 TRP A N 1
ATOM 729 C CA . TRP A 1 95 ? 10.611 10.852 -10.266 1.00 79.00 95 TRP A CA 1
ATOM 730 C C . TRP A 1 95 ? 9.603 9.711 -10.078 1.00 79.00 95 TRP A C 1
ATOM 732 O O . TRP A 1 95 ? 8.877 9.717 -9.083 1.00 79.00 95 TRP A O 1
ATOM 742 N N . ASP A 1 96 ? 9.551 8.751 -11.003 1.00 80.75 96 ASP A N 1
ATOM 743 C CA . ASP A 1 96 ? 8.581 7.646 -11.015 1.00 80.75 96 ASP A CA 1
ATOM 744 C C . ASP A 1 96 ? 8.562 6.890 -9.673 1.00 80.75 96 ASP A C 1
ATOM 746 O O . ASP A 1 96 ? 7.555 6.902 -8.963 1.00 80.75 96 ASP A O 1
ATOM 750 N N . ALA A 1 97 ? 9.727 6.416 -9.220 1.00 84.12 97 ALA A N 1
ATOM 751 C CA . ALA A 1 97 ? 9.874 5.712 -7.945 1.00 84.12 97 ALA A CA 1
ATOM 752 C C . ALA A 1 97 ? 9.426 6.544 -6.728 1.00 84.12 97 ALA A C 1
ATOM 754 O O . ALA A 1 97 ? 8.793 6.047 -5.791 1.00 84.12 97 ALA A O 1
ATOM 755 N N . GLN A 1 98 ? 9.747 7.842 -6.705 1.00 89.56 98 GLN A N 1
ATOM 756 C CA . GLN A 1 98 ? 9.318 8.737 -5.630 1.00 89.56 98 GLN A CA 1
ATOM 757 C C . GLN A 1 98 ? 7.803 8.946 -5.658 1.00 89.56 98 GLN A C 1
ATOM 759 O O . GLN A 1 98 ? 7.172 8.955 -4.598 1.00 89.56 98 GLN A O 1
ATOM 764 N N . ASN A 1 99 ? 7.219 9.109 -6.845 1.00 88.12 99 ASN A N 1
ATOM 765 C CA . ASN A 1 99 ? 5.783 9.287 -7.032 1.00 88.12 99 ASN A CA 1
ATOM 766 C C . ASN A 1 99 ? 5.010 8.032 -6.611 1.00 88.12 99 ASN A C 1
ATOM 768 O O . ASN A 1 99 ? 3.979 8.148 -5.941 1.00 88.12 99 ASN A O 1
ATOM 772 N N . ASP A 1 100 ? 5.544 6.852 -6.905 1.00 89.50 100 ASP A N 1
ATOM 773 C CA . ASP A 1 100 ? 4.971 5.570 -6.513 1.00 89.50 100 ASP A CA 1
ATOM 774 C C . ASP A 1 100 ? 5.007 5.358 -4.994 1.00 89.50 100 ASP A C 1
ATOM 776 O O . ASP A 1 100 ? 3.963 5.112 -4.371 1.00 89.50 100 ASP A O 1
ATOM 780 N N . MET A 1 101 ? 6.151 5.612 -4.349 1.00 94.25 101 MET A N 1
ATOM 781 C CA . MET A 1 101 ? 6.257 5.586 -2.883 1.00 94.25 101 MET A CA 1
ATOM 782 C C . MET A 1 101 ? 5.319 6.596 -2.202 1.00 94.25 101 MET A C 1
ATOM 784 O O . MET A 1 101 ? 4.669 6.277 -1.198 1.00 94.25 101 MET A O 1
ATOM 788 N N . VAL A 1 102 ? 5.225 7.821 -2.733 1.00 94.94 102 VAL A N 1
ATOM 789 C CA . VAL A 1 102 ? 4.316 8.856 -2.212 1.00 94.94 102 VAL A CA 1
ATOM 790 C C . VAL A 1 102 ? 2.861 8.434 -2.391 1.00 94.94 102 VAL A C 1
ATOM 792 O O . VAL A 1 102 ? 2.056 8.624 -1.477 1.00 94.94 102 VAL A O 1
ATOM 795 N N . SER A 1 103 ? 2.510 7.826 -3.520 1.00 94.75 103 SER A N 1
ATOM 796 C CA . SER A 1 103 ? 1.153 7.344 -3.758 1.00 94.75 103 SER A CA 1
ATOM 797 C C . SER A 1 103 ? 0.765 6.233 -2.780 1.00 94.75 103 SER A C 1
ATOM 799 O O . SER A 1 103 ? -0.297 6.304 -2.149 1.00 94.75 103 SER A O 1
ATOM 801 N N . ALA A 1 104 ? 1.655 5.260 -2.553 1.00 95.88 104 ALA A N 1
ATOM 802 C CA . ALA A 1 104 ? 1.461 4.215 -1.547 1.00 95.88 104 ALA A CA 1
ATOM 803 C C . ALA A 1 104 ? 1.293 4.797 -0.133 1.00 95.88 104 ALA A C 1
ATOM 805 O O . ALA A 1 104 ? 0.399 4.387 0.623 1.00 95.88 104 ALA A O 1
ATOM 806 N N . LEU A 1 105 ? 2.095 5.808 0.213 1.00 96.81 105 LEU A N 1
ATOM 807 C CA . LEU A 1 105 ? 1.962 6.539 1.469 1.00 96.81 105 LEU A CA 1
ATOM 808 C C . LEU A 1 105 ? 0.583 7.201 1.587 1.00 96.81 105 LEU A C 1
ATOM 810 O O . LEU A 1 105 ? -0.114 6.972 2.576 1.00 96.81 105 LEU A O 1
ATOM 814 N N . VAL A 1 106 ? 0.154 7.970 0.584 1.00 97.75 106 VAL A N 1
ATOM 815 C CA . VAL A 1 106 ? -1.149 8.656 0.581 1.00 97.75 106 VAL A CA 1
ATOM 816 C C . VAL A 1 106 ? -2.296 7.655 0.709 1.00 97.75 106 VAL A C 1
ATOM 818 O O . VAL A 1 106 ? -3.164 7.833 1.566 1.00 97.75 106 VAL A O 1
ATOM 821 N N . GLY A 1 107 ? -2.281 6.571 -0.072 1.00 96.56 107 GLY A N 1
ATOM 822 C CA . GLY A 1 107 ? -3.294 5.518 0.000 1.00 96.56 107 GLY A CA 1
ATOM 823 C C . GLY A 1 107 ? -3.407 4.920 1.404 1.00 96.56 107 GLY A C 1
ATOM 824 O O . GLY A 1 107 ? -4.503 4.824 1.964 1.00 96.56 107 GLY A O 1
ATOM 825 N N . SER A 1 108 ? -2.268 4.589 2.017 1.00 96.94 108 SER A N 1
ATOM 826 C CA . SER A 1 108 ? -2.244 4.025 3.371 1.00 96.94 108 SER A CA 1
ATOM 827 C C . SER A 1 108 ? -2.740 5.006 4.435 1.00 96.94 108 SER A C 1
ATOM 829 O O . SER A 1 108 ? -3.531 4.613 5.297 1.00 96.94 108 SER A O 1
ATOM 831 N N . LEU A 1 109 ? -2.358 6.288 4.339 1.00 97.69 109 LEU A N 1
ATOM 832 C CA . LEU A 1 109 ? -2.808 7.363 5.227 1.00 97.69 109 LEU A CA 1
ATOM 833 C C . LEU A 1 109 ? -4.322 7.582 5.140 1.00 97.69 109 LEU A C 1
ATOM 835 O O . LEU A 1 109 ? -4.978 7.748 6.172 1.00 97.69 109 LEU A O 1
ATOM 839 N N . LEU A 1 110 ? -4.892 7.535 3.933 1.00 97.38 110 LEU A N 1
ATOM 840 C CA . LEU A 1 110 ? -6.336 7.648 3.729 1.00 97.38 110 LEU A CA 1
ATOM 841 C C . LEU A 1 110 ? -7.087 6.514 4.431 1.00 97.38 110 LEU A C 1
ATOM 843 O O . LEU A 1 110 ? -8.026 6.780 5.181 1.00 97.38 110 LEU A O 1
ATOM 847 N N . MET A 1 111 ? -6.654 5.263 4.256 1.00 94.62 111 MET A N 1
ATOM 848 C CA . MET A 1 111 ? -7.301 4.118 4.900 1.00 94.62 111 MET A CA 1
ATOM 849 C C . MET A 1 111 ? -7.214 4.197 6.429 1.00 94.62 111 MET A C 1
ATOM 851 O O . MET A 1 111 ? -8.230 4.070 7.116 1.00 94.62 111 MET A O 1
ATOM 855 N N . VAL A 1 112 ? -6.030 4.452 6.998 1.00 93.88 112 VAL A N 1
ATOM 856 C CA . VAL A 1 112 ? -5.907 4.575 8.463 1.00 93.88 112 VAL A CA 1
ATOM 857 C C . VAL A 1 112 ? -6.681 5.780 9.004 1.00 93.88 112 VAL A C 1
ATOM 859 O O . VAL A 1 112 ? -7.219 5.702 10.109 1.00 93.88 112 VAL A O 1
ATOM 862 N N . GLY A 1 113 ? -6.804 6.855 8.218 1.00 94.12 113 GLY A N 1
ATOM 863 C CA . GLY A 1 113 ? -7.658 8.004 8.506 1.00 94.12 113 GLY A CA 1
ATOM 864 C C . GLY A 1 113 ? -9.139 7.629 8.566 1.00 94.12 113 GLY A C 1
ATOM 865 O O . GLY A 1 113 ? -9.799 7.936 9.558 1.00 94.12 113 GLY A O 1
ATOM 866 N N . VAL A 1 114 ? -9.646 6.892 7.572 1.00 92.25 114 VAL A N 1
ATOM 867 C CA . VAL A 1 114 ? -11.015 6.341 7.572 1.00 92.25 114 VAL A CA 1
ATOM 868 C C . VAL A 1 114 ? -11.246 5.488 8.819 1.00 92.25 114 VAL A C 1
ATOM 870 O O . VAL A 1 114 ? -12.214 5.696 9.547 1.00 92.25 114 VAL A O 1
ATOM 873 N N . VAL A 1 115 ? -10.319 4.583 9.131 1.00 89.94 115 VAL A N 1
ATOM 874 C CA . VAL A 1 115 ? -10.403 3.714 10.314 1.00 89.94 115 VAL A CA 1
ATOM 875 C C . VAL A 1 115 ? -10.409 4.526 11.614 1.00 89.94 115 VAL A C 1
ATOM 877 O O . VAL A 1 115 ? -11.163 4.210 12.534 1.00 89.94 115 VAL A O 1
ATOM 880 N N . ALA A 1 116 ? -9.591 5.575 11.708 1.00 89.62 116 ALA A N 1
ATOM 881 C CA . ALA A 1 116 ? -9.560 6.458 12.867 1.00 89.62 116 ALA A CA 1
ATOM 882 C C . ALA A 1 116 ? -10.869 7.251 13.020 1.00 89.62 116 ALA A C 1
ATOM 884 O O . ALA A 1 116 ? -11.356 7.406 14.139 1.00 89.62 116 ALA A O 1
ATOM 885 N N . LEU A 1 117 ? -11.459 7.723 11.919 1.00 89.19 117 LEU A N 1
ATOM 886 C CA . LEU A 1 117 ? -12.745 8.424 11.924 1.00 89.19 117 LEU A CA 1
ATOM 887 C C . LEU A 1 117 ? -13.887 7.505 12.371 1.00 89.19 117 LEU A C 1
ATOM 889 O O . LEU A 1 117 ? -14.643 7.885 13.263 1.00 89.19 117 LEU A O 1
ATOM 893 N N . LEU A 1 118 ? -13.958 6.285 11.835 1.00 85.56 118 LEU A N 1
ATOM 894 C CA . LEU A 1 118 ? -14.960 5.292 12.233 1.00 85.56 118 LEU A CA 1
ATOM 895 C C . LEU A 1 118 ? -14.810 4.891 13.711 1.00 85.56 118 LEU A C 1
ATOM 897 O O . LEU A 1 118 ? -15.790 4.772 14.436 1.00 85.56 118 LEU A O 1
ATOM 901 N N . GLN A 1 119 ? -13.581 4.755 14.217 1.00 82.62 119 GLN A N 1
ATOM 902 C CA . GLN A 1 119 ? -13.374 4.487 15.647 1.00 82.62 119 GLN A CA 1
ATOM 903 C C . GLN A 1 119 ? -13.792 5.667 16.535 1.00 82.62 119 GLN A C 1
ATOM 905 O O . GLN A 1 119 ? -14.270 5.452 17.647 1.00 82.62 119 GLN A O 1
ATOM 910 N N . ARG A 1 120 ? -13.648 6.914 16.064 1.00 78.38 120 ARG A N 1
ATOM 911 C CA . ARG A 1 120 ? -14.115 8.103 16.799 1.00 78.38 120 ARG A CA 1
ATOM 912 C C . ARG A 1 120 ? -15.637 8.182 16.871 1.00 78.38 120 ARG A C 1
ATOM 914 O O . ARG A 1 120 ? -16.152 8.648 17.885 1.00 78.38 120 ARG A O 1
ATOM 921 N N . THR A 1 121 ? -16.350 7.757 15.827 1.00 71.00 121 THR A N 1
ATOM 922 C CA . THR A 1 121 ? -17.821 7.752 15.830 1.00 71.00 121 THR A CA 1
ATOM 923 C C . THR A 1 121 ? -18.385 6.703 16.781 1.00 71.00 121 THR A C 1
ATOM 925 O O . THR A 1 121 ? -19.330 7.006 17.501 1.00 71.00 121 THR A O 1
ATOM 928 N N . GLU A 1 122 ? -17.763 5.524 16.858 1.00 67.06 122 GLU A N 1
ATOM 929 C CA . GLU A 1 122 ? -18.155 4.455 17.793 1.00 67.06 122 GLU A CA 1
ATOM 930 C C . GLU A 1 122 ? -17.787 4.773 19.253 1.00 67.06 122 GLU A C 1
ATOM 932 O O . GLU A 1 122 ? -18.494 4.391 20.180 1.00 67.06 122 GLU A O 1
ATOM 937 N N . ALA A 1 123 ? -16.693 5.511 19.484 1.00 60.12 123 ALA A N 1
ATOM 938 C CA . ALA A 1 123 ? -16.251 5.895 20.827 1.00 60.12 123 ALA A CA 1
ATOM 939 C C . ALA A 1 123 ? -17.101 7.003 21.477 1.00 60.12 123 ALA A C 1
ATOM 941 O O . ALA A 1 123 ? -16.869 7.341 22.640 1.00 60.12 123 ALA A O 1
ATOM 942 N N . ARG A 1 124 ? -18.073 7.592 20.763 1.00 45.69 124 ARG A N 1
ATOM 943 C CA . ARG A 1 124 ? -19.033 8.521 21.370 1.00 45.69 124 ARG A CA 1
ATOM 944 C C . ARG A 1 124 ? -19.980 7.712 22.265 1.00 45.69 124 ARG A C 1
ATOM 946 O O . ARG A 1 124 ? -20.761 6.922 21.735 1.00 45.69 124 ARG A O 1
ATOM 953 N N . PRO A 1 125 ? -19.981 7.915 23.596 1.00 49.97 125 PRO A N 1
ATOM 954 C CA . PRO A 1 125 ? -20.972 7.269 24.439 1.00 49.97 125 PRO A CA 1
ATOM 955 C C . PRO A 1 125 ? -22.346 7.773 23.996 1.00 49.97 125 PRO A C 1
ATOM 957 O O . PRO A 1 125 ? -22.601 8.981 24.027 1.00 49.97 125 PRO A O 1
ATOM 960 N N . ARG A 1 126 ? -23.247 6.870 23.592 1.00 49.31 126 ARG A N 1
ATOM 961 C CA . ARG A 1 126 ? -24.677 7.188 23.619 1.00 49.31 126 ARG A CA 1
ATOM 962 C C . ARG A 1 126 ? -25.034 7.398 25.085 1.00 49.31 126 ARG A C 1
ATOM 964 O O . ARG A 1 126 ? -25.280 6.444 25.811 1.00 49.31 126 ARG A O 1
ATOM 971 N N . PHE A 1 127 ? -24.992 8.651 25.526 1.00 48.72 127 PHE A N 1
ATOM 972 C CA . PHE A 1 127 ? -25.512 9.058 26.821 1.00 48.72 127 PHE A CA 1
ATOM 973 C C . PHE A 1 127 ? -27.013 8.752 26.841 1.00 48.72 127 PHE A C 1
ATOM 975 O O . PHE A 1 127 ? -27.820 9.539 26.356 1.00 48.72 127 PHE A O 1
ATOM 982 N N . HIS A 1 128 ? -27.393 7.604 27.396 1.00 49.47 128 HIS A N 1
ATOM 983 C CA . HIS A 1 128 ? -28.687 7.480 28.049 1.00 49.47 128 HIS A CA 1
ATOM 984 C C . HIS A 1 128 ? -28.453 7.812 29.520 1.00 49.47 128 HIS A C 1
ATOM 986 O O . HIS A 1 128 ? -28.124 6.960 30.340 1.00 49.47 128 HIS A O 1
ATOM 992 N N . SER A 1 129 ? -28.513 9.103 29.839 1.00 45.06 129 SER A N 1
ATOM 993 C CA . SER A 1 129 ? -28.528 9.561 31.221 1.00 45.06 129 SER A CA 1
ATOM 994 C C . SER A 1 129 ? -29.882 9.197 31.824 1.00 45.06 129 SER A C 1
ATOM 996 O O . SER A 1 129 ? -30.851 9.928 31.627 1.00 45.06 129 SER A O 1
ATOM 998 N N . VAL A 1 130 ? -29.964 8.091 32.563 1.00 58.28 130 VAL A N 1
ATOM 999 C CA . VAL A 1 130 ? -30.991 7.988 33.603 1.00 58.28 130 VAL A CA 1
ATOM 1000 C C . VAL A 1 130 ? -30.409 8.682 34.834 1.00 58.28 130 VAL A C 1
ATOM 1002 O O . VAL A 1 130 ? -29.415 8.199 35.382 1.00 58.28 130 VAL A O 1
ATOM 1005 N N . PRO A 1 131 ? -30.944 9.838 35.259 1.00 46.50 131 PRO A N 1
ATOM 1006 C CA . PRO A 1 131 ? -30.503 10.466 36.491 1.00 46.50 131 PRO A CA 1
ATOM 1007 C C . PRO A 1 131 ? -30.922 9.568 37.659 1.00 46.50 131 PRO A C 1
ATOM 1009 O O . PRO A 1 131 ? -32.100 9.486 38.001 1.00 46.50 131 PRO A O 1
ATOM 1012 N N . VAL A 1 132 ? -29.965 8.881 38.282 1.00 57.66 132 VAL A N 1
ATOM 1013 C CA . VAL A 1 132 ? -30.197 8.261 39.589 1.00 57.66 132 VAL A CA 1
ATOM 1014 C C . VAL A 1 132 ? -30.191 9.394 40.611 1.00 57.66 132 VAL A C 1
ATOM 1016 O O . VAL A 1 132 ? -29.141 9.895 41.008 1.00 57.66 132 VAL A O 1
ATOM 1019 N N . SER A 1 133 ? -31.386 9.858 40.968 1.00 57.59 133 SER A N 1
ATOM 1020 C CA . SER A 1 133 ? -31.581 10.867 42.006 1.00 57.59 133 SER A CA 1
ATOM 1021 C C . SER A 1 133 ? -31.211 10.261 43.368 1.00 57.59 133 SER A C 1
ATOM 1023 O O . SER A 1 133 ? -31.724 9.188 43.695 1.00 57.59 133 SER A O 1
ATOM 1025 N N . PRO A 1 134 ? -30.350 10.891 44.19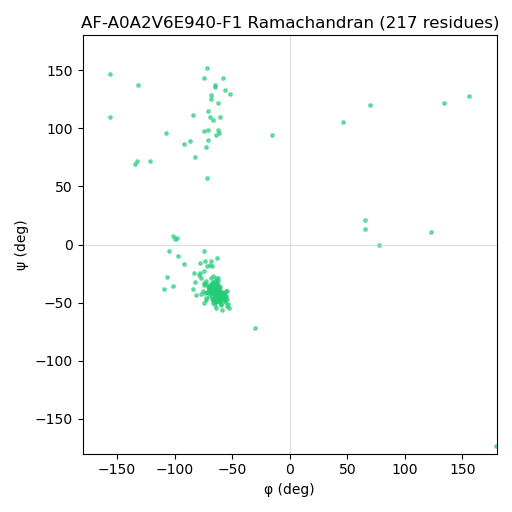0 1.00 57.16 134 PRO A N 1
ATOM 1026 C CA . PRO A 1 134 ? -30.032 10.384 45.514 1.00 57.16 134 PRO A CA 1
ATOM 1027 C C . PRO A 1 134 ? -31.132 10.827 46.484 1.00 57.16 134 PRO A C 1
ATOM 1029 O O . PRO A 1 134 ? -30.960 11.756 47.270 1.00 57.16 134 PRO A O 1
ATOM 1032 N N . ALA A 1 135 ? -32.292 10.179 46.423 1.00 48.75 135 ALA A N 1
ATOM 1033 C CA . ALA A 1 135 ? -33.307 10.331 47.454 1.00 48.75 135 ALA A CA 1
ATOM 1034 C C . ALA A 1 135 ? -33.005 9.332 48.576 1.00 48.75 135 ALA A C 1
ATOM 1036 O O . ALA A 1 135 ? -33.451 8.187 48.566 1.00 48.75 135 ALA A O 1
ATOM 1037 N N . GLY A 1 136 ? -32.191 9.766 49.536 1.00 46.19 136 GLY A N 1
ATOM 1038 C CA . GLY A 1 136 ? -32.130 9.103 50.827 1.00 46.19 136 GLY A CA 1
ATOM 1039 C C . GLY A 1 136 ? -33.465 9.249 51.557 1.00 46.19 136 GLY A C 1
ATOM 1040 O O . GLY A 1 136 ? -34.004 10.355 51.584 1.00 46.19 136 GLY A O 1
ATOM 1041 N N . ARG A 1 137 ? -33.901 8.139 52.168 1.00 46.12 137 ARG A N 1
ATOM 1042 C CA . ARG A 1 137 ? -34.720 7.974 53.387 1.00 46.12 137 ARG A CA 1
ATOM 1043 C C . ARG A 1 137 ? -35.876 6.965 53.253 1.00 46.12 137 ARG A C 1
ATOM 1045 O O . ARG A 1 137 ? -36.733 7.084 52.394 1.00 46.12 137 ARG A O 1
ATOM 1052 N N . ASP A 1 138 ? -35.806 5.973 54.146 1.00 52.34 138 ASP A N 1
ATOM 1053 C CA . ASP A 1 138 ? -36.874 5.199 54.794 1.00 52.34 138 ASP A CA 1
ATOM 1054 C C . ASP A 1 138 ? -38.018 4.638 53.937 1.00 52.34 138 ASP A C 1
ATOM 1056 O O . ASP A 1 138 ? -38.992 5.320 53.650 1.00 52.34 138 ASP A O 1
ATOM 1060 N N . ALA A 1 139 ? -37.997 3.320 53.701 1.00 42.75 139 ALA A N 1
ATOM 1061 C CA . ALA A 1 139 ? -39.226 2.527 53.642 1.00 42.75 139 ALA A CA 1
ATOM 1062 C C . ALA A 1 139 ? -38.942 1.049 53.947 1.00 42.75 139 ALA A C 1
ATOM 1064 O O . ALA A 1 139 ? -38.320 0.315 53.181 1.00 42.75 139 ALA A O 1
ATOM 1065 N N . ARG A 1 140 ? -39.419 0.624 55.114 1.00 44.41 140 ARG A N 1
ATOM 1066 C CA . ARG A 1 140 ? -39.612 -0.767 55.515 1.00 44.41 140 ARG A CA 1
ATOM 1067 C C . ARG A 1 140 ? -40.847 -1.315 54.784 1.00 44.41 140 ARG A C 1
ATOM 1069 O O . ARG A 1 140 ? -41.851 -0.621 54.729 1.00 44.41 140 ARG A O 1
ATOM 1076 N N . ALA A 1 141 ? -40.775 -2.587 54.388 1.00 42.81 141 ALA A N 1
ATOM 1077 C CA . ALA A 1 141 ? -41.880 -3.488 54.031 1.00 42.81 141 ALA A CA 1
ATOM 1078 C C . ALA A 1 141 ? -42.668 -3.216 52.733 1.00 42.81 141 ALA A C 1
ATOM 1080 O O . ALA A 1 141 ? -43.369 -2.222 52.604 1.00 42.81 141 ALA A O 1
ATOM 1081 N N . SER A 1 142 ? -42.646 -4.207 51.837 1.00 36.44 142 SER A N 1
ATOM 1082 C CA . SER A 1 142 ? -43.826 -4.897 51.279 1.00 36.44 142 SER A CA 1
ATOM 1083 C C . SER A 1 142 ? -43.463 -5.491 49.922 1.00 36.44 142 SER A C 1
ATOM 1085 O O . SER A 1 142 ? -42.939 -4.796 49.057 1.00 36.44 142 SER A O 1
ATOM 1087 N N . GLY A 1 143 ? -43.729 -6.785 49.747 1.00 46.12 143 GLY A N 1
ATOM 1088 C CA . GLY A 1 143 ? -43.494 -7.485 48.493 1.00 46.12 143 GLY A CA 1
ATOM 1089 C C . GLY A 1 143 ? -44.242 -6.858 47.318 1.00 46.12 143 GLY A C 1
ATOM 1090 O O . GLY A 1 143 ? -45.378 -6.411 47.450 1.00 46.12 143 GLY A O 1
ATOM 1091 N N . SER A 1 144 ? -43.592 -6.865 46.162 1.00 36.19 144 SER A N 1
ATOM 1092 C CA . SER A 1 144 ? -44.243 -7.044 44.869 1.00 36.19 144 SER A CA 1
ATOM 1093 C C . SER A 1 144 ? -43.203 -7.582 43.893 1.00 36.19 144 SER A C 1
ATOM 1095 O O . SER A 1 144 ? -42.001 -7.362 44.050 1.00 36.19 144 SER A O 1
ATOM 1097 N N . GLU A 1 145 ? -43.691 -8.407 42.984 1.00 39.72 145 GLU A N 1
ATOM 1098 C CA . GLU A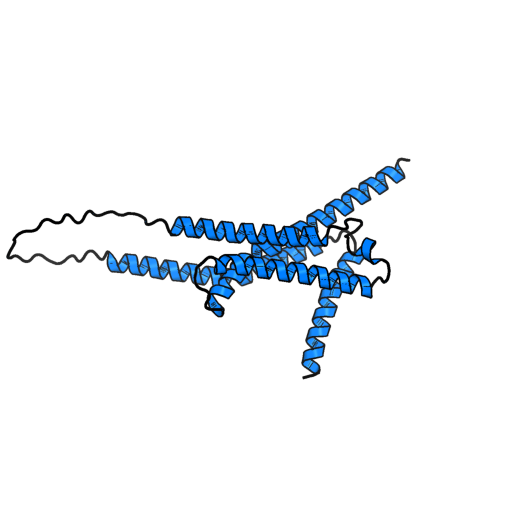 1 145 ? -42.962 -9.301 42.103 1.00 39.72 145 GLU A CA 1
ATOM 1099 C C . GLU A 1 145 ? -41.847 -8.595 41.326 1.00 39.72 145 GLU A C 1
ATOM 1101 O O . GLU A 1 145 ? -42.039 -7.561 40.690 1.00 39.72 145 GLU A O 1
ATOM 1106 N N . GLY A 1 146 ? -40.651 -9.181 41.380 1.00 36.31 146 GLY A N 1
ATOM 1107 C CA . GLY A 1 146 ? -39.501 -8.717 40.624 1.00 36.31 146 GLY A CA 1
ATOM 1108 C C . GLY A 1 146 ? -39.671 -9.007 39.138 1.00 36.31 146 GLY A C 1
ATOM 1109 O O . GLY A 1 146 ? -39.210 -10.033 38.648 1.00 36.31 146 GLY A O 1
ATOM 1110 N N . THR A 1 147 ? -40.254 -8.069 38.395 1.00 39.59 147 THR A N 1
ATOM 1111 C CA . THR A 1 147 ? -39.950 -7.910 36.971 1.00 39.59 147 THR A CA 1
ATOM 1112 C C . THR A 1 147 ? -38.559 -7.294 36.866 1.00 39.59 147 THR A C 1
ATOM 1114 O O . THR A 1 147 ? -38.398 -6.074 36.799 1.00 39.59 147 THR A O 1
ATOM 1117 N N . GLY A 1 148 ? -37.537 -8.149 36.930 1.00 36.91 148 GLY A N 1
ATOM 1118 C CA . GLY A 1 148 ? -36.163 -7.779 36.617 1.00 36.91 148 GLY A CA 1
ATOM 1119 C C . GLY A 1 148 ? -36.099 -7.355 35.158 1.00 36.91 148 GLY A C 1
ATOM 1120 O O . GLY A 1 148 ? -36.081 -8.193 34.262 1.00 36.91 148 GLY A O 1
ATOM 1121 N N . VAL A 1 149 ? -36.126 -6.048 34.909 1.00 47.38 149 VAL A N 1
ATOM 1122 C CA . VAL A 1 149 ? -35.958 -5.518 33.560 1.00 47.38 149 VAL A CA 1
ATOM 1123 C C . VAL A 1 149 ? -34.502 -5.779 33.168 1.00 47.38 149 VAL A C 1
ATOM 1125 O O . VAL A 1 149 ? -33.580 -5.227 33.770 1.00 47.38 149 VAL A O 1
ATOM 1128 N N . GLY A 1 150 ? -34.309 -6.706 32.228 1.00 44.69 150 GLY A N 1
ATOM 1129 C CA . GLY A 1 150 ? -33.027 -7.270 31.797 1.00 44.69 150 GLY A CA 1
ATOM 1130 C C . GLY A 1 150 ? -32.158 -6.308 30.989 1.00 44.69 150 GLY A C 1
ATOM 1131 O O . GLY A 1 150 ? -31.759 -6.621 29.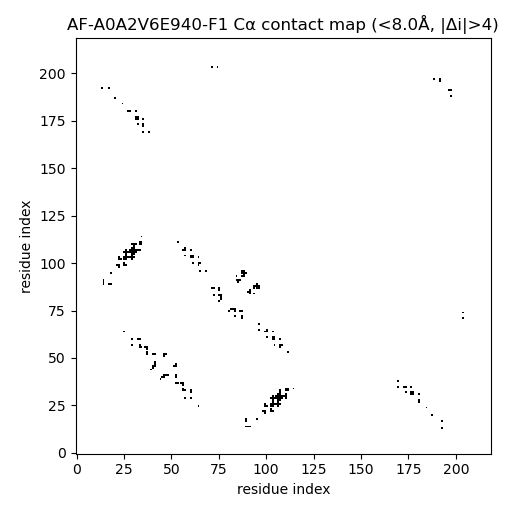876 1.00 44.69 150 GLY A O 1
ATOM 1132 N N . TRP A 1 151 ? -31.834 -5.141 31.545 1.00 42.34 151 TRP A N 1
ATOM 1133 C CA . TRP A 1 151 ? -30.975 -4.152 30.883 1.00 42.34 151 TRP A CA 1
ATOM 1134 C C . TRP A 1 151 ? -29.497 -4.572 30.829 1.00 42.34 151 TRP A C 1
ATOM 1136 O O . TRP A 1 151 ? -28.744 -4.045 30.024 1.00 42.34 151 TRP A O 1
ATOM 1146 N N . GLY A 1 152 ? -29.068 -5.532 31.656 1.00 50.44 152 GLY A N 1
ATOM 1147 C CA . GLY A 1 152 ? -27.690 -6.042 31.642 1.00 50.44 152 GLY A CA 1
ATOM 1148 C C . GLY A 1 152 ? -27.438 -7.129 30.594 1.00 50.44 152 GLY A C 1
ATOM 1149 O O . GLY A 1 152 ? -26.382 -7.135 29.965 1.00 50.44 152 GLY A O 1
ATOM 1150 N N . GLU A 1 153 ? -28.410 -8.021 30.388 1.00 54.59 153 GLU A N 1
ATOM 1151 C CA . GLU A 1 153 ? -28.274 -9.179 29.494 1.00 54.59 153 GLU A CA 1
ATOM 1152 C C . GLU A 1 153 ? -28.284 -8.733 28.028 1.00 54.59 153 GLU A C 1
ATOM 1154 O O . GLU A 1 153 ? -27.383 -9.067 27.267 1.00 54.59 153 GLU A O 1
ATOM 1159 N N . GLU A 1 154 ? -29.236 -7.876 27.644 1.00 54.97 154 GLU A N 1
ATOM 1160 C CA . GLU A 1 154 ? -29.352 -7.416 26.258 1.00 54.97 154 GLU A CA 1
ATOM 1161 C C . GLU A 1 154 ? -28.184 -6.523 25.817 1.00 54.97 154 GLU A C 1
ATOM 1163 O O . GLU A 1 154 ? -27.768 -6.561 24.657 1.00 54.97 154 GLU A O 1
ATOM 1168 N N . ASP A 1 155 ? -27.644 -5.701 26.722 1.00 58.34 155 ASP A N 1
ATOM 1169 C CA . ASP A 1 155 ? -26.476 -4.864 26.439 1.00 58.34 155 ASP A CA 1
ATOM 1170 C C . ASP A 1 155 ? -25.181 -5.686 26.394 1.00 58.34 155 ASP A C 1
ATOM 1172 O O . ASP A 1 155 ? -24.289 -5.389 25.590 1.00 58.34 155 ASP A O 1
ATOM 1176 N N . ALA A 1 156 ? -25.075 -6.746 27.203 1.00 57.28 156 ALA A N 1
ATOM 1177 C CA . ALA A 1 156 ? -23.979 -7.705 27.120 1.00 57.28 156 ALA A CA 1
ATOM 1178 C C . ALA A 1 156 ? -24.046 -8.501 25.808 1.00 57.28 156 ALA A C 1
ATOM 1180 O O . ALA A 1 156 ? -23.048 -8.563 25.086 1.00 57.28 156 ALA A O 1
ATOM 1181 N N . GLU A 1 157 ? -25.218 -9.020 25.439 1.00 55.84 157 GLU A N 1
ATOM 1182 C CA . GLU A 1 157 ? -25.430 -9.731 24.177 1.00 55.84 157 GLU A CA 1
ATOM 1183 C C . GLU A 1 157 ? -25.183 -8.829 22.960 1.00 55.84 157 GLU A C 1
ATOM 1185 O O . GLU A 1 157 ? -24.470 -9.233 22.037 1.00 55.84 157 GLU A O 1
ATOM 1190 N N . ARG A 1 158 ? -25.655 -7.570 22.973 1.00 58.66 158 ARG A N 1
ATOM 1191 C CA . ARG A 1 158 ? -25.354 -6.582 21.918 1.00 58.66 158 ARG A CA 1
ATOM 1192 C C . ARG A 1 158 ? -23.857 -6.329 21.769 1.00 58.66 158 ARG A C 1
ATOM 1194 O O . ARG A 1 158 ? -23.353 -6.304 20.645 1.00 58.66 158 ARG A O 1
ATOM 1201 N N . ASN A 1 159 ? -23.133 -6.149 22.874 1.00 55.09 159 ASN A N 1
ATOM 1202 C CA . ASN A 1 159 ? -21.692 -5.899 22.842 1.00 55.09 159 ASN A CA 1
ATOM 1203 C C . ASN A 1 159 ? -20.890 -7.129 22.397 1.00 55.09 159 ASN A C 1
ATOM 1205 O O . ASN A 1 159 ? -19.919 -6.977 21.651 1.00 55.09 159 ASN A O 1
ATOM 1209 N N . ILE A 1 160 ? -21.298 -8.333 22.810 1.00 56.44 160 ILE A N 1
ATOM 1210 C CA . ILE A 1 160 ? -20.692 -9.607 22.399 1.00 56.44 160 ILE A CA 1
ATOM 1211 C C . ILE A 1 160 ? -20.927 -9.846 20.903 1.00 56.44 160 ILE A C 1
ATOM 1213 O O . ILE A 1 160 ? -19.972 -10.125 20.171 1.00 56.44 160 ILE A O 1
ATOM 1217 N N . PHE A 1 161 ? -22.159 -9.655 20.422 1.00 51.47 161 PHE A N 1
ATOM 1218 C CA . PHE A 1 161 ? -22.511 -9.829 19.014 1.00 51.47 161 PHE A CA 1
ATOM 1219 C C . PHE A 1 161 ? -21.786 -8.813 18.121 1.00 51.47 161 PHE A C 1
ATOM 1221 O O . PHE A 1 161 ? -21.152 -9.199 17.137 1.00 51.47 161 PHE A O 1
ATOM 1228 N N . ALA A 1 162 ? -21.755 -7.534 18.511 1.00 52.41 162 ALA A N 1
ATOM 1229 C CA . ALA A 1 162 ? -21.006 -6.495 17.801 1.00 52.41 162 ALA A CA 1
ATOM 1230 C C . ALA A 1 162 ? -19.492 -6.789 17.751 1.00 52.41 162 ALA A C 1
ATOM 1232 O O . ALA A 1 162 ? -18.868 -6.661 16.694 1.00 52.41 162 ALA A O 1
ATOM 1233 N N . HIS A 1 163 ? -18.898 -7.252 18.861 1.00 53.19 163 HIS A N 1
ATOM 1234 C CA . HIS A 1 163 ? -17.486 -7.651 18.899 1.00 53.19 163 HIS A CA 1
ATOM 1235 C C . HIS A 1 163 ? -17.179 -8.912 18.087 1.00 53.19 163 HIS A C 1
ATOM 1237 O O . HIS A 1 163 ? -16.036 -9.065 17.647 1.00 53.19 163 HIS A O 1
ATOM 1243 N N . SER A 1 164 ? -18.137 -9.832 17.938 1.00 55.00 164 SER A N 1
ATOM 1244 C CA . SER A 1 164 ? -17.982 -11.042 17.121 1.00 55.00 164 SER A CA 1
ATOM 1245 C C . SER A 1 164 ? -18.046 -10.712 15.627 1.00 55.00 164 SER A C 1
ATOM 1247 O O . SER A 1 164 ? -17.075 -10.965 14.915 1.00 55.00 164 SER A O 1
ATOM 1249 N N . ASN A 1 165 ? -19.075 -9.976 15.193 1.00 56.53 165 ASN A N 1
ATOM 1250 C CA . ASN A 1 165 ? -19.253 -9.564 13.801 1.00 56.53 165 ASN A CA 1
ATOM 1251 C C . ASN A 1 165 ? -18.091 -8.715 13.288 1.00 56.53 165 ASN A C 1
ATOM 1253 O O . ASN A 1 165 ? -17.587 -8.964 12.198 1.00 56.53 165 ASN A O 1
ATOM 1257 N N . ALA A 1 166 ? -17.599 -7.754 14.075 1.00 52.75 166 ALA A N 1
ATOM 1258 C CA . ALA A 1 166 ? -16.433 -6.964 13.680 1.00 52.75 166 ALA A CA 1
ATOM 1259 C C . ALA A 1 166 ? -15.171 -7.833 13.499 1.00 52.75 166 ALA A C 1
ATOM 1261 O O . ALA A 1 166 ? -14.365 -7.596 12.596 1.00 52.75 166 ALA A O 1
ATOM 1262 N N . ARG A 1 167 ? -15.008 -8.874 14.330 1.00 58.59 167 ARG A N 1
ATOM 1263 C CA . ARG A 1 167 ? -13.890 -9.827 14.241 1.00 58.59 167 ARG A CA 1
ATOM 1264 C C . ARG A 1 167 ? -13.994 -10.714 13.007 1.00 58.59 167 ARG A C 1
ATOM 1266 O O . ARG A 1 167 ? -12.968 -10.996 12.386 1.00 58.59 167 ARG A O 1
ATOM 1273 N N . ASP A 1 168 ? -15.206 -11.143 12.675 1.00 62.78 168 ASP A N 1
ATOM 1274 C CA . ASP A 1 168 ? -15.484 -12.030 11.549 1.00 62.78 168 ASP A CA 1
ATOM 1275 C C . ASP A 1 168 ? -15.413 -11.290 10.211 1.00 62.78 168 ASP A C 1
ATOM 1277 O O . ASP A 1 168 ? -14.751 -11.768 9.289 1.00 62.78 168 ASP A O 1
ATOM 1281 N N . ILE A 1 169 ? -15.925 -10.057 10.139 1.00 60.84 169 ILE A N 1
ATOM 1282 C CA . ILE A 1 169 ? -15.727 -9.158 8.991 1.00 60.84 169 ILE A CA 1
ATOM 1283 C C . ILE A 1 169 ? -14.230 -8.990 8.714 1.00 60.84 169 ILE A C 1
ATOM 1285 O O . ILE A 1 169 ? -13.783 -9.171 7.584 1.00 60.84 169 ILE A O 1
ATOM 1289 N N . ALA A 1 170 ? -13.425 -8.738 9.747 1.00 61.34 170 ALA A N 1
ATOM 1290 C CA . ALA A 1 170 ? -11.987 -8.556 9.593 1.00 61.34 170 ALA A CA 1
ATOM 1291 C C . ALA A 1 170 ? -11.236 -9.836 9.153 1.00 61.34 170 ALA A C 1
ATOM 1293 O O . ALA A 1 170 ? -10.204 -9.734 8.490 1.00 61.34 170 ALA A O 1
ATOM 1294 N N . LYS A 1 171 ? -11.742 -11.043 9.466 1.00 67.44 171 LYS A N 1
ATOM 1295 C CA . LYS A 1 171 ? -11.166 -12.317 8.975 1.00 67.44 171 LYS A CA 1
ATOM 1296 C C . LYS A 1 171 ? -11.364 -12.494 7.470 1.00 67.44 171 LYS A C 1
ATOM 1298 O O . LYS A 1 171 ? -10.448 -12.961 6.801 1.00 67.44 171 LYS A O 1
ATOM 1303 N N . HIS A 1 172 ? -12.531 -12.124 6.947 1.00 72.56 172 HIS A N 1
ATOM 1304 C CA . HIS A 1 172 ? -12.824 -12.218 5.515 1.00 72.56 172 HIS A CA 1
ATOM 1305 C C . HIS A 1 172 ? -12.292 -11.016 4.729 1.00 72.56 172 HIS A C 1
ATOM 1307 O O . HIS A 1 172 ? -11.988 -11.140 3.547 1.00 72.56 172 HIS A O 1
ATOM 1313 N N . PHE A 1 173 ? -12.103 -9.871 5.384 1.00 73.12 173 PHE A N 1
ATOM 1314 C CA . PHE A 1 173 ? -11.641 -8.657 4.725 1.00 73.12 173 PHE A CA 1
ATOM 1315 C C . PHE A 1 173 ? -10.225 -8.780 4.157 1.00 73.12 173 PHE A C 1
ATOM 1317 O O . PHE A 1 173 ? -10.004 -8.333 3.043 1.00 73.12 173 PHE A O 1
ATOM 1324 N N . LEU A 1 174 ? -9.269 -9.394 4.868 1.00 73.44 174 LEU A N 1
ATOM 1325 C CA . LEU A 1 174 ? -7.903 -9.577 4.350 1.00 73.44 174 LEU A CA 1
ATOM 1326 C C . LEU A 1 174 ? -7.868 -10.371 3.028 1.00 73.44 174 LEU A C 1
ATOM 1328 O O . LEU A 1 174 ? -7.341 -9.835 2.055 1.00 73.44 174 LEU A O 1
ATOM 1332 N N . PRO A 1 175 ? -8.417 -11.601 2.934 1.00 78.12 175 PRO A N 1
ATOM 1333 C CA . PRO A 1 175 ? -8.408 -12.333 1.673 1.00 78.12 175 PRO A CA 1
ATOM 1334 C C . PRO A 1 175 ? -9.209 -11.607 0.589 1.00 78.12 175 PRO A C 1
ATOM 1336 O O . PRO A 1 175 ? -8.775 -11.605 -0.555 1.00 78.12 175 PRO A O 1
ATOM 1339 N N . ILE A 1 176 ? -10.311 -10.925 0.926 1.00 82.06 176 ILE A N 1
ATOM 1340 C CA . ILE A 1 176 ? -11.060 -10.110 -0.042 1.00 82.06 176 ILE A CA 1
ATOM 1341 C C . ILE A 1 176 ? -10.214 -8.937 -0.545 1.00 82.06 176 ILE A C 1
ATOM 1343 O O . ILE A 1 176 ? -10.135 -8.730 -1.746 1.00 82.06 176 ILE A O 1
ATOM 1347 N N . ALA A 1 177 ? -9.549 -8.190 0.335 1.00 76.12 177 ALA A N 1
ATOM 1348 C CA . ALA A 1 177 ? -8.701 -7.060 -0.033 1.00 76.12 177 ALA A CA 1
ATOM 1349 C C . ALA A 1 177 ? -7.518 -7.507 -0.899 1.00 76.12 177 ALA A C 1
ATOM 1351 O O . ALA A 1 177 ? -7.218 -6.859 -1.896 1.00 76.12 177 ALA A O 1
ATOM 1352 N N . VAL A 1 178 ? -6.900 -8.645 -0.566 1.00 77.25 178 VAL A N 1
ATOM 1353 C CA . VAL A 1 178 ? -5.840 -9.255 -1.378 1.00 77.25 178 VAL A CA 1
ATOM 1354 C C . VAL A 1 178 ? -6.382 -9.693 -2.735 1.00 77.25 178 VAL A C 1
ATOM 1356 O O . VAL A 1 178 ? -5.781 -9.363 -3.748 1.00 77.25 178 VAL A O 1
ATOM 1359 N N . VAL A 1 179 ? -7.527 -10.378 -2.791 1.00 82.31 179 VAL A N 1
ATOM 1360 C CA . VAL A 1 179 ? -8.148 -10.796 -4.059 1.00 82.31 179 VAL A CA 1
ATOM 1361 C C . VAL A 1 179 ? -8.538 -9.587 -4.903 1.00 82.31 179 VAL A C 1
ATOM 1363 O O . VAL A 1 179 ? -8.256 -9.579 -6.094 1.00 82.31 179 VAL A O 1
ATOM 1366 N N . CYS A 1 180 ? -9.129 -8.550 -4.311 1.00 81.00 180 CYS A N 1
ATOM 1367 C CA . CYS A 1 180 ? -9.472 -7.308 -4.997 1.00 81.00 180 CYS A CA 1
ATOM 1368 C C . CYS A 1 180 ? -8.225 -6.599 -5.523 1.00 81.00 180 CYS A C 1
ATOM 1370 O O . CYS A 1 180 ? -8.235 -6.146 -6.661 1.00 81.00 180 CYS A O 1
ATOM 1372 N N . TYR A 1 181 ? -7.151 -6.531 -4.732 1.00 77.00 181 TYR A N 1
ATOM 1373 C CA . TYR A 1 181 ? -5.884 -5.949 -5.165 1.00 77.00 181 TYR A CA 1
ATOM 1374 C C . TYR A 1 181 ? -5.256 -6.751 -6.309 1.00 77.00 181 TYR A C 1
ATOM 1376 O O . TYR A 1 181 ? -4.889 -6.178 -7.326 1.00 77.00 181 TYR A O 1
ATOM 1384 N N . VAL A 1 182 ? -5.198 -8.079 -6.191 1.00 78.25 182 VAL A N 1
ATOM 1385 C CA . VAL A 1 182 ? -4.667 -8.960 -7.240 1.00 78.25 182 VAL A CA 1
ATOM 1386 C C . VAL A 1 182 ? -5.524 -8.883 -8.504 1.00 78.25 182 VAL A C 1
ATOM 1388 O O . VAL A 1 182 ? -4.984 -8.788 -9.598 1.00 78.25 182 VAL A O 1
ATOM 1391 N N . ALA A 1 183 ? -6.852 -8.867 -8.382 1.00 79.62 183 ALA A N 1
ATOM 1392 C CA . ALA A 1 183 ? -7.760 -8.708 -9.515 1.00 79.62 183 ALA A CA 1
ATOM 1393 C C . ALA A 1 183 ? -7.600 -7.334 -10.179 1.00 79.62 183 ALA A C 1
ATOM 1395 O O . ALA A 1 183 ? -7.582 -7.247 -11.403 1.00 79.62 183 ALA A O 1
ATOM 1396 N N . PHE A 1 184 ? -7.445 -6.276 -9.380 1.00 76.75 184 PHE A N 1
ATOM 1397 C CA . PHE A 1 184 ? -7.157 -4.931 -9.862 1.00 76.75 184 PHE A CA 1
ATOM 1398 C C . PHE A 1 184 ? -5.816 -4.882 -10.608 1.00 76.75 184 PHE A C 1
ATOM 1400 O O . PHE A 1 184 ? -5.752 -4.377 -11.724 1.00 76.75 184 PHE A O 1
ATOM 1407 N N . TRP A 1 185 ? -4.774 -5.491 -10.044 1.00 74.31 185 TRP A N 1
ATOM 1408 C CA . TRP A 1 185 ? -3.453 -5.596 -10.659 1.00 74.31 185 TRP A CA 1
ATOM 1409 C C . TRP A 1 185 ? -3.492 -6.380 -11.979 1.00 74.31 185 TRP A C 1
ATOM 1411 O O . TRP A 1 185 ? -2.989 -5.912 -12.996 1.00 74.31 185 TRP A O 1
ATOM 1421 N N . ILE A 1 186 ? -4.189 -7.522 -12.015 1.00 73.00 186 ILE A N 1
ATOM 1422 C CA . ILE A 1 186 ? -4.412 -8.293 -13.249 1.00 73.00 186 ILE A CA 1
ATOM 1423 C C . ILE A 1 186 ? -5.186 -7.459 -14.278 1.00 73.00 186 ILE A C 1
ATOM 1425 O O . ILE A 1 186 ? -4.866 -7.501 -15.463 1.00 73.00 186 ILE A O 1
ATOM 1429 N N . ALA A 1 187 ? -6.188 -6.684 -13.853 1.00 71.12 187 ALA A N 1
ATOM 1430 C CA . ALA A 1 187 ? -6.946 -5.818 -14.750 1.00 71.12 187 ALA A CA 1
ATOM 1431 C C . ALA A 1 187 ? -6.062 -4.737 -15.390 1.00 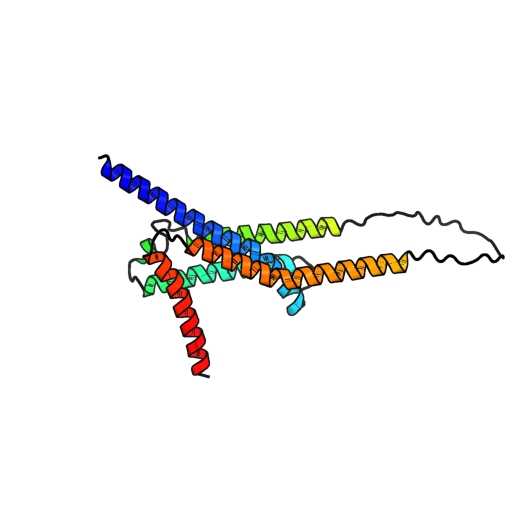71.12 187 ALA A C 1
ATOM 1433 O O . ALA A 1 187 ? -6.193 -4.481 -16.589 1.00 71.12 187 ALA A O 1
ATOM 1434 N N . LEU A 1 188 ? -5.129 -4.156 -14.629 1.00 66.12 188 LEU A N 1
ATOM 1435 C CA . LEU A 1 188 ? -4.112 -3.253 -15.173 1.00 66.12 188 LEU A CA 1
ATOM 1436 C C . LEU A 1 188 ? -3.162 -3.974 -16.144 1.00 66.12 188 LEU A C 1
ATOM 1438 O O . LEU A 1 188 ? -2.789 -3.410 -17.171 1.00 66.12 188 LEU A O 1
ATOM 1442 N N . ALA A 1 189 ? -2.856 -5.246 -15.885 1.00 62.81 189 ALA A N 1
ATOM 1443 C CA . ALA A 1 189 ? -1.980 -6.062 -16.721 1.00 62.81 189 ALA A CA 1
ATOM 1444 C C . ALA A 1 189 ? -2.599 -6.519 -18.064 1.00 62.81 189 ALA A C 1
ATOM 1446 O O . ALA A 1 189 ? -1.864 -6.987 -18.932 1.00 62.81 189 ALA A O 1
ATOM 1447 N N . ILE A 1 190 ? -3.922 -6.406 -18.270 1.00 54.19 190 ILE A N 1
ATOM 1448 C CA . ILE A 1 190 ? -4.613 -6.901 -19.484 1.00 54.19 190 ILE A CA 1
ATOM 1449 C C . ILE A 1 190 ? -4.370 -6.018 -20.722 1.00 54.19 190 ILE A C 1
ATOM 1451 O O . ILE A 1 190 ? -4.476 -6.506 -21.849 1.00 54.19 190 ILE A O 1
ATOM 1455 N N . HIS A 1 191 ? -4.011 -4.741 -20.559 1.00 52.94 191 HIS A N 1
ATOM 1456 C CA . HIS A 1 191 ? -3.718 -3.859 -21.695 1.00 52.94 191 HIS A CA 1
ATOM 1457 C C . HIS A 1 191 ? -2.436 -3.040 -21.470 1.00 52.94 191 HIS A C 1
ATOM 1459 O O . HIS A 1 191 ? -2.513 -1.816 -21.313 1.00 52.94 191 HIS A O 1
ATOM 1465 N N . PRO A 1 192 ? -1.256 -3.695 -21.467 1.00 55.62 192 PRO A N 1
ATOM 1466 C CA . PRO A 1 192 ? 0.007 -3.014 -21.221 1.00 55.62 192 PRO A CA 1
ATOM 1467 C C . PRO A 1 192 ? 0.303 -2.014 -22.345 1.00 55.62 192 PRO A C 1
ATOM 1469 O O . PRO A 1 192 ? 0.102 -2.307 -23.527 1.00 55.62 192 PRO A O 1
ATOM 1472 N N . LEU A 1 193 ? 0.743 -0.813 -21.965 1.00 54.22 193 LEU A N 1
ATOM 1473 C CA . LEU A 1 193 ? 1.088 0.266 -22.898 1.00 54.22 193 LEU A CA 1
ATOM 1474 C C . LEU A 1 193 ? 2.342 -0.074 -23.717 1.00 54.22 193 LEU A C 1
ATOM 1476 O O . LEU A 1 193 ? 2.377 0.238 -24.907 1.00 54.22 193 LEU A O 1
ATOM 1480 N N . ASP A 1 194 ? 3.308 -0.774 -23.111 1.00 58.03 194 ASP A N 1
ATOM 1481 C CA . ASP A 1 194 ? 4.461 -1.369 -23.787 1.00 58.03 194 ASP A CA 1
ATOM 1482 C C . ASP A 1 194 ? 4.642 -2.837 -23.360 1.00 58.03 194 ASP A C 1
ATOM 1484 O O . ASP A 1 194 ? 4.489 -3.205 -22.195 1.00 58.03 194 ASP A O 1
ATOM 1488 N N . ARG A 1 195 ? 4.941 -3.707 -24.329 1.00 58.41 195 ARG A N 1
ATOM 1489 C CA . ARG A 1 195 ? 5.126 -5.145 -24.096 1.00 58.41 195 ARG A CA 1
ATOM 1490 C C . ARG A 1 195 ? 6.492 -5.458 -23.492 1.00 58.41 195 ARG A C 1
ATOM 1492 O O . ARG A 1 195 ? 6.612 -6.505 -22.864 1.00 58.41 195 ARG A O 1
ATOM 1499 N N . SER A 1 196 ? 7.502 -4.606 -23.697 1.00 54.88 196 SER A N 1
ATOM 1500 C CA . SER A 1 196 ? 8.805 -4.766 -23.035 1.00 54.88 196 SER A CA 1
ATOM 1501 C C . SER A 1 196 ? 8.697 -4.565 -21.530 1.00 54.88 196 SER A C 1
ATOM 1503 O O . SER A 1 196 ? 9.276 -5.344 -20.776 1.00 54.88 196 SER A O 1
ATOM 1505 N N . ASP A 1 197 ? 7.908 -3.575 -21.119 1.00 58.09 197 ASP A N 1
ATOM 1506 C CA . ASP A 1 197 ? 7.772 -3.147 -19.725 1.00 58.09 197 ASP A CA 1
ATOM 1507 C C . ASP A 1 197 ? 6.974 -4.199 -18.944 1.00 58.09 197 ASP A C 1
ATOM 1509 O O . ASP A 1 197 ? 7.444 -4.739 -17.944 1.00 58.09 197 ASP A O 1
ATOM 1513 N N . TRP A 1 198 ? 5.859 -4.658 -19.525 1.00 63.84 198 TRP A N 1
ATOM 1514 C CA . TRP A 1 198 ? 5.088 -5.791 -19.004 1.00 63.84 198 TRP A CA 1
ATOM 1515 C C . TRP A 1 198 ? 5.922 -7.069 -18.837 1.00 63.84 198 TRP A C 1
ATOM 1517 O O . TRP A 1 198 ? 5.749 -7.821 -17.874 1.00 63.84 198 TRP A O 1
ATOM 1527 N N . LEU A 1 199 ? 6.822 -7.358 -19.784 1.00 62.84 199 LEU A N 1
ATOM 1528 C CA . LEU A 1 199 ? 7.646 -8.562 -19.718 1.00 62.84 199 LEU A CA 1
ATOM 1529 C C . LEU A 1 199 ? 8.659 -8.478 -18.572 1.00 62.84 199 LEU A C 1
ATOM 1531 O O . LEU A 1 199 ? 8.928 -9.505 -17.957 1.00 62.84 199 LEU A O 1
ATOM 1535 N N . LEU A 1 200 ? 9.185 -7.288 -18.265 1.00 59.75 200 LEU A N 1
ATOM 1536 C CA . LEU A 1 200 ? 10.138 -7.077 -17.173 1.00 59.75 200 LEU A CA 1
ATOM 1537 C C . LEU A 1 200 ? 9.469 -7.139 -15.794 1.00 59.75 200 LEU A C 1
ATOM 1539 O O . LEU A 1 200 ? 9.988 -7.810 -14.902 1.00 59.75 200 LEU A O 1
ATOM 1543 N N . GLU A 1 201 ? 8.287 -6.537 -15.646 1.00 59.28 201 GLU A N 1
ATOM 1544 C CA . GLU A 1 201 ? 7.477 -6.626 -14.421 1.00 59.28 201 GLU A CA 1
ATOM 1545 C C . GLU A 1 201 ? 7.154 -8.089 -14.064 1.00 59.28 201 GLU A C 1
ATOM 1547 O O . GLU A 1 201 ? 7.267 -8.524 -12.915 1.00 59.28 201 GLU A O 1
ATOM 1552 N N . ASN A 1 202 ? 6.813 -8.903 -15.067 1.00 66.44 202 ASN A N 1
ATOM 1553 C CA . ASN A 1 202 ? 6.576 -10.333 -14.865 1.00 66.44 202 ASN A CA 1
ATOM 1554 C C . ASN A 1 202 ? 7.884 -11.130 -14.726 1.00 66.44 202 ASN A C 1
ATOM 1556 O O . ASN A 1 202 ? 7.915 -12.149 -14.030 1.00 66.44 202 ASN A O 1
ATOM 1560 N N . LEU A 1 203 ? 8.983 -10.676 -15.337 1.00 67.25 203 LEU A N 1
ATOM 1561 C CA . LEU A 1 203 ? 10.309 -11.271 -15.165 1.00 67.25 203 LEU A CA 1
ATOM 1562 C C . LEU A 1 203 ? 10.784 -11.137 -13.714 1.00 67.25 203 LEU A C 1
ATOM 1564 O O . LEU A 1 203 ? 11.313 -12.104 -13.171 1.00 67.25 203 LEU A O 1
ATOM 1568 N N . LEU A 1 204 ? 10.527 -9.997 -13.067 1.00 65.44 204 LEU A N 1
ATOM 1569 C CA . LEU A 1 204 ? 10.732 -9.775 -11.632 1.00 65.44 204 LEU A CA 1
ATOM 1570 C C . LEU A 1 204 ? 10.019 -10.837 -10.791 1.00 65.44 204 LEU A C 1
ATOM 1572 O O . LEU A 1 204 ? 10.651 -11.508 -9.972 1.00 65.44 204 LEU A O 1
ATOM 1576 N N . ALA A 1 205 ? 8.729 -11.064 -11.052 1.00 66.62 205 ALA A N 1
ATOM 1577 C CA . ALA A 1 205 ? 7.956 -12.099 -10.368 1.00 66.62 205 ALA A CA 1
ATOM 1578 C C . ALA A 1 205 ? 8.540 -13.509 -10.595 1.00 66.62 205 ALA A C 1
ATOM 1580 O O . ALA A 1 205 ? 8.636 -14.305 -9.658 1.00 66.62 205 ALA A O 1
ATOM 1581 N N . VAL A 1 206 ? 8.989 -13.819 -11.816 1.00 69.19 206 VAL A N 1
ATOM 1582 C CA . VAL A 1 206 ? 9.615 -15.110 -12.156 1.00 69.19 206 VAL A CA 1
ATOM 1583 C C . VAL A 1 206 ? 10.985 -15.283 -11.490 1.00 69.19 206 VAL A C 1
ATOM 1585 O O . VAL A 1 206 ? 11.288 -16.382 -11.015 1.00 69.19 206 VAL A O 1
ATOM 1588 N N . ILE A 1 207 ? 11.812 -14.235 -11.435 1.00 69.94 207 ILE A N 1
ATOM 1589 C CA . ILE A 1 207 ? 13.130 -14.245 -10.782 1.00 69.94 207 ILE A CA 1
ATOM 1590 C C . ILE A 1 207 ? 12.963 -14.452 -9.275 1.00 69.94 207 ILE A C 1
ATOM 1592 O O . ILE A 1 207 ? 13.597 -15.348 -8.717 1.00 69.94 207 ILE A O 1
ATOM 1596 N N . LEU A 1 208 ? 12.070 -13.694 -8.632 1.00 67.06 208 LEU A N 1
ATOM 1597 C CA . LEU A 1 208 ? 11.780 -13.827 -7.201 1.00 67.06 208 LEU A CA 1
ATOM 1598 C C . LEU A 1 208 ? 11.242 -15.223 -6.859 1.00 67.06 208 LEU A C 1
ATOM 1600 O O . LEU A 1 208 ? 11.709 -15.852 -5.908 1.00 67.06 208 LEU A O 1
ATOM 1604 N N . LEU A 1 209 ? 10.319 -15.754 -7.669 1.00 70.19 209 LEU A N 1
ATOM 1605 C CA . LEU A 1 209 ? 9.781 -17.103 -7.483 1.00 70.19 209 LEU A CA 1
ATOM 1606 C C . LEU A 1 209 ? 10.871 -18.176 -7.625 1.00 70.19 209 LEU A C 1
ATOM 1608 O O . LEU A 1 209 ? 10.961 -19.083 -6.795 1.00 70.19 209 LEU A O 1
ATOM 1612 N N . LYS A 1 210 ? 11.727 -18.068 -8.651 1.00 67.56 210 LYS A N 1
ATOM 1613 C CA . LYS A 1 210 ? 12.852 -18.994 -8.852 1.00 67.56 210 LYS A CA 1
ATOM 1614 C C . LYS A 1 210 ? 13.848 -18.925 -7.697 1.00 67.56 210 LYS A C 1
ATOM 1616 O O . LYS A 1 210 ? 14.216 -19.984 -7.190 1.00 67.56 210 LYS A O 1
ATOM 1621 N N . GLY A 1 211 ? 14.223 -17.727 -7.248 1.00 67.00 211 GLY A N 1
ATOM 1622 C CA . GLY A 1 211 ? 15.108 -17.522 -6.097 1.00 67.00 211 GLY A CA 1
ATOM 1623 C C . GLY A 1 211 ? 14.575 -18.195 -4.830 1.00 67.00 211 GLY A C 1
ATOM 1624 O O . GLY A 1 211 ? 15.265 -19.021 -4.235 1.00 67.00 211 GLY A O 1
ATOM 1625 N N . ALA A 1 212 ? 13.301 -17.966 -4.501 1.00 64.12 212 ALA A N 1
ATOM 1626 C CA . ALA A 1 212 ? 12.651 -18.575 -3.338 1.00 64.12 212 ALA A CA 1
ATOM 1627 C C . ALA A 1 212 ? 12.569 -20.116 -3.414 1.00 64.12 212 ALA A C 1
ATOM 1629 O O . ALA A 1 212 ? 12.630 -20.805 -2.395 1.00 64.12 212 ALA A O 1
ATOM 1630 N N . THR A 1 213 ? 12.428 -20.689 -4.616 1.00 69.62 213 THR A N 1
ATOM 1631 C CA . THR A 1 213 ? 12.458 -22.154 -4.802 1.00 69.62 213 THR A CA 1
ATOM 1632 C C . THR A 1 213 ? 13.865 -22.753 -4.804 1.00 69.62 213 THR A C 1
ATOM 1634 O O . THR A 1 213 ? 14.013 -23.927 -4.461 1.00 69.62 213 THR A O 1
ATOM 1637 N N . ALA A 1 214 ? 14.888 -21.979 -5.173 1.00 65.44 214 ALA A N 1
ATOM 1638 C CA . ALA A 1 214 ? 16.280 -22.421 -5.160 1.00 65.44 214 ALA A CA 1
ATOM 1639 C C . ALA A 1 214 ? 16.807 -22.566 -3.724 1.00 65.44 214 ALA A C 1
ATOM 1641 O O . ALA A 1 214 ? 17.437 -23.574 -3.413 1.00 65.44 214 ALA A O 1
ATOM 1642 N N . GLU A 1 215 ? 16.455 -21.637 -2.830 1.00 58.84 215 GLU A N 1
ATOM 1643 C CA . GLU A 1 215 ? 16.779 -21.722 -1.397 1.00 58.84 215 GLU A CA 1
ATOM 1644 C C . GLU A 1 215 ? 16.166 -22.957 -0.725 1.00 58.84 215 GLU A C 1
ATOM 1646 O O . GLU A 1 215 ? 16.841 -23.655 0.025 1.00 58.84 215 GLU A O 1
ATOM 1651 N N . ARG A 1 216 ? 14.915 -23.307 -1.059 1.00 59.47 216 ARG A N 1
ATOM 1652 C CA . ARG A 1 216 ? 14.247 -24.509 -0.520 1.00 59.47 216 ARG A CA 1
ATOM 1653 C C . ARG A 1 216 ? 14.841 -25.836 -0.993 1.00 59.47 216 ARG A C 1
ATOM 1655 O O . ARG A 1 216 ? 14.475 -26.873 -0.456 1.00 59.47 216 ARG A O 1
ATOM 1662 N N . ARG A 1 217 ? 15.678 -25.828 -2.033 1.00 58.41 217 ARG A N 1
ATOM 1663 C CA . ARG A 1 217 ? 16.388 -27.023 -2.517 1.00 58.41 217 ARG A CA 1
ATOM 1664 C C . ARG A 1 217 ? 17.813 -27.126 -1.970 1.00 58.41 217 ARG A C 1
ATOM 1666 O O . ARG A 1 217 ? 18.444 -28.155 -2.183 1.00 58.41 217 ARG A O 1
ATOM 1673 N N . ALA A 1 218 ? 18.312 -26.075 -1.322 1.00 56.25 218 ALA A N 1
ATOM 1674 C CA . ALA A 1 218 ? 19.674 -25.989 -0.803 1.00 56.25 218 ALA A CA 1
ATOM 1675 C C . ALA A 1 218 ? 19.769 -26.158 0.728 1.00 56.25 218 ALA A C 1
ATOM 1677 O O . ALA A 1 218 ? 20.883 -26.204 1.247 1.00 56.25 218 ALA A O 1
ATOM 1678 N N . GLY A 1 219 ? 18.636 -26.252 1.433 1.00 46.97 219 GLY A N 1
ATOM 1679 C CA . GLY A 1 219 ? 18.540 -26.607 2.856 1.00 46.97 219 GLY A CA 1
ATOM 1680 C C . GLY A 1 219 ? 17.804 -27.921 3.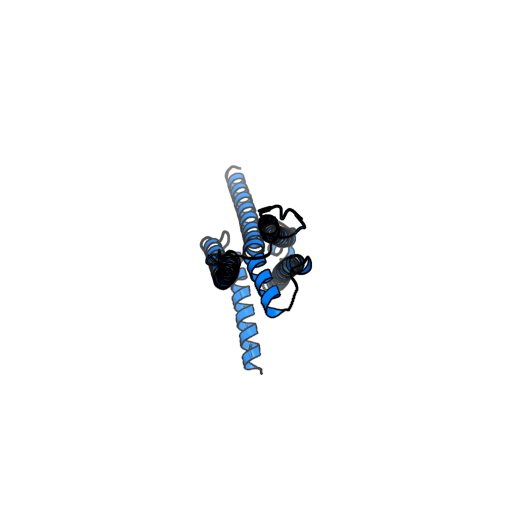050 1.00 46.97 219 GLY A C 1
ATOM 1681 O O . GLY A 1 219 ? 18.131 -28.618 4.032 1.00 46.97 219 GLY A O 1
#

Sequence (219 aa):
MRKCRSEFGRKIFSISRAIITTVFAHGAFGFLLAFPIRELLLRFSGIRRGVWSFALPVAIILAVSGCFEIIESIVAEIVAPGKGVQWLGGQGDEWDAQNDMVSALVGSLLMVGVVALLQRTEARPRFHSVPVSPAGRDARASGSEGTGVGWGEEDAERNIFAHSNARDIAKHFLPIAVVCYVAFWIALAIHPLDRSDWLLENLLAVILLKGATAERRAG

Solvent-accessible surface area (backbone atoms only — not comparable to full-atom values): 12290 Å² total; per-residue (Å²): 113,70,69,62,55,52,52,52,53,51,50,53,54,49,43,55,50,50,56,55,50,52,31,48,49,28,18,48,52,14,30,51,44,25,58,43,46,26,51,48,40,50,70,73,67,74,48,59,96,51,72,65,50,53,50,49,28,40,52,52,46,36,50,52,43,48,50,48,49,52,50,52,49,52,48,46,41,71,77,41,69,93,44,43,70,62,60,65,2,66,80,73,34,82,53,43,57,60,48,29,34,48,24,19,40,51,20,14,51,51,34,47,47,52,53,51,52,56,51,53,63,69,68,51,76,81,79,77,80,75,83,82,74,88,78,84,79,90,84,83,88,80,92,74,84,83,78,74,76,63,68,65,58,57,54,48,50,51,52,51,50,53,56,46,51,58,52,51,51,56,64,54,43,39,61,48,38,50,50,51,50,52,51,51,52,51,59,60,63,74,67,58,93,46,72,70,58,53,50,49,62,51,45,51,56,51,50,53,51,50,53,60,54,50,54,71,73,74,110

Radius of gyration: 27.55 Å; Cα contacts (8 Å, |Δi|>4): 140; chains: 1; bounding box: 68×45×96 Å

Mean pre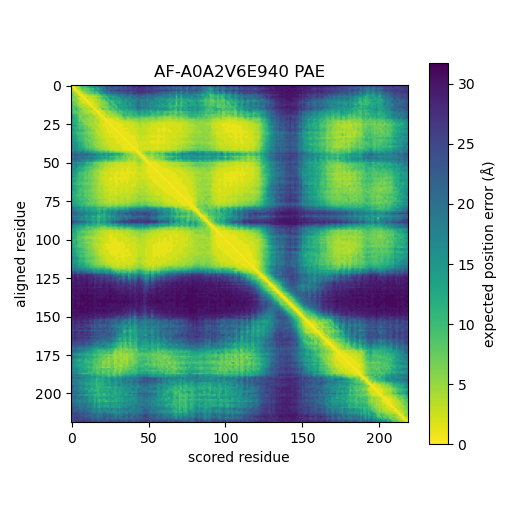dicted aligned error: 14.4 Å

Secondary structure (DSSP, 8-state):
-HHHHHHHHHHHHHHHHHHHHHHHHHHHHHHHHHHHHHHHHHHHS---SSTHHHHHHHHHHHHHHHHHHHHHHHHHHHHSTT-HHHHHTTTT-TTHHHHHHHHHHHHHHHHHHHHHHHHHHHTS--------------------------HHHHHHHHHHHHHHHHHHHHHHHHHHHHHHHHHHHHHHHTS-S-HHHHHHHHHHHHHHHHHHHHHHHH-

Foldseek 3Di:
DVVVVVVVVVLVVLQVVVLVLLLVLLLLLLQLQLLLVLVCCVPPVVDDPDPCSLVVSLVVSLVVLLVVLVLLQVLCCVVPPPCRQCVSQRNHRSCSSVSSSVSSNNSNNVNSVVVVVVVVVVPPPPDPDPPPDPDDDDDDDDDDDDPPPPPPPVVVVVVVVVVVVVVVCSVVSNVVSVVVSVVSVVVSLPDDSDPVSSVSVVVSVVVVVVVVVVVVVVD